Protein AF-0000000067833649 (afdb_homodimer)

InterPro domains:
  IPR012318 Crp-type HTH domain [PF13545] (95-161)
  IPR014710 RmlC-like jelly roll fold [G3DSA:2.60.120.10] (4-164)
  IPR036390 Winged helix DNA-binding domain superfamily [SSF46785] (92-164)

Organism: Methylorubrum extorquens (strain ATCC 14718 / DSM 1338 / JCM 2805 / NCIMB 9133 / AM1) (NCBI:txid272630)

Secondary structure (DSSP, 8-state):
-EEEEEE-TT--EEEEEEE-TT--S-STTTTT--S--SEEEE-S--------HHHHHHHHHH-HHHHHHHHHHHHHHHHHHHHHHHHHHHS-HHHHHHHHHHHHHHHSSSSEE---HHHHHHHTTS-HHHHHHHHHHHHHTTSEEEETTEEEE--HHHHHHHHGGGSSHHHHHHHHHT---SPP------/-EEEEEE-TT--EEEEEEE-TT--S-STTTTT--S--SEEEE-S--------HHHHHHHHHH-HHHHHHHHHHHHHHHHHHHHHHHHHHHS-HHHHHHHHHHHHHHHSSSSEE---HHHHHHHTTS-HHHHHHHHHHHHHTTSEEEETTEEEE--HHHHHHHHGGGSSHHHHHHHHHT---SPP------

Foldseek 3Di:
DKFFWDADPVGAIETLDDDAPVDDDDLCLLVVHDDDRTDMDDQDDDDDDDDDSVVVVVVCVVDVPVSQLSVLRVVLSVVSSVLLVVCLPPHDLLLVVLQVLQRVPLRDPAFKDQADLVRVCRHNVHDSVSSVVSLVVCVVVVQWDDDDSIIGGRANVVSCVSNDPSHDPSQVSCCVSPRDGGDPRPPNPD/DKFFWDADPVGAIETLDDDAPVDDDDLCLLVVHDDDRTDMDDQDDDDDDDDDSVVVVVVCVVDVPVSQLSVLRVVLSVVSSVLLVVCLPPHALLLVVLQVLQRVPLRDPAFKDQADLVRVCRHNVHDSVSSVVSLVVCVVVVQWDDDDSIIGGGANVVSCVSNDPSHDPSQVSCCVSPRDGGDPRPPRPD

pLDDT: mean 91.07, std 9.81, range [34.88, 98.19]

Nearest PDB structures (foldseek):
  3dv8-assembly1_A-2  TM=6.979E-01  e=7.110E-07  Agathobacter rectalis ATCC 33656
  8yz7-assembly1_A-2  TM=7.139E-01  e=1.128E-05  Deinococcus radiodurans R1 = ATCC 13939 = DSM 20539
  3b02-assembly1_A  TM=6.608E-01  e=7.987E-06  Thermus thermophilus HB8
  2zcw-assembly1_A-2  TM=6.770E-01  e=1.341E-05  Thermus thermophilus
  4ev0-assembly1_A  TM=4.246E-01  e=1.129E-04  Thermus thermophilus HB8

Sequence (380 aa):
MSSNVAVTGEGRRIEVGCFGSEGMVSTASVLGVDRATHELLVQVGGPWLRIGTEAFRDALRSSPALHELLLHYTHTVMMTVSQTAMSNGAYSVEERLARWILMAHDRLEGNDLSLTHDFLSIMLATQRSTVTLAIQALEGYGAIQAKRALITVRDRGMLCDLAGSSYGPAEATYERLIGPFRKSPTPSPEMSSNVAVTGEGRRIEVGCFGSEGMVSTASVLGVDRATHELLVQVGGPWLRIGTEAFRDALRSSPALHELLLHYTHTVMMTVSQTAMSNGAYSVEERLARWILMAHDRLEGNDLSLTHDFLSIMLATQRSTVTLAIQALEGYGAIQAKRALITVRDRGMLCDLAGSSYGPAEATYERLIGPFRKSPTPSPE

Structure (mmCIF, N/CA/C/O backbone):
data_AF-0000000067833649-model_v1
#
loop_
_entity.id
_entity.type
_entity.pdbx_description
1 polymer 'HTH crp-type domain-containing protein'
#
loop_
_atom_site.group_PDB
_atom_site.id
_atom_site.type_symbol
_atom_site.label_atom_id
_atom_site.label_alt_id
_atom_site.label_comp_id
_atom_site.label_asym_id
_atom_site.label_entity_id
_atom_site.label_seq_id
_atom_site.pdbx_PDB_ins_code
_atom_site.Cartn_x
_atom_site.Cartn_y
_atom_site.Cartn_z
_atom_site.occupancy
_atom_site.B_iso_or_equiv
_atom_site.auth_seq_id
_atom_site.auth_comp_id
_atom_site.auth_asym_id
_atom_site.auth_atom_id
_atom_site.pdbx_PDB_model_num
ATOM 1 N N . MET A 1 1 ? 4.34 -19.875 -5.012 1 91.25 1 MET A N 1
ATOM 2 C CA . MET A 1 1 ? 3.811 -18.531 -4.812 1 91.25 1 MET A CA 1
ATOM 3 C C . MET A 1 1 ? 3.684 -18.219 -3.326 1 91.25 1 MET A C 1
ATOM 5 O O . MET A 1 1 ? 3.232 -19.047 -2.543 1 91.25 1 MET A O 1
ATOM 9 N N . SER A 1 2 ? 4.078 -17 -2.967 1 91.81 2 SER A N 1
ATOM 10 C CA . SER A 1 2 ? 4.043 -16.562 -1.573 1 91.81 2 SER A CA 1
ATOM 11 C C . SER A 1 2 ? 3.416 -15.188 -1.436 1 91.81 2 SER A C 1
ATOM 13 O O . SER A 1 2 ? 3.447 -14.391 -2.375 1 91.81 2 SER A O 1
ATOM 15 N N . SER A 1 3 ? 2.801 -15 -0.267 1 92.75 3 SER A N 1
ATOM 16 C CA . SER A 1 3 ? 2.17 -13.719 0.024 1 92.75 3 SER A CA 1
ATOM 17 C C . SER A 1 3 ? 2.932 -12.953 1.105 1 92.75 3 SER A C 1
ATOM 19 O O . SER A 1 3 ? 3.402 -13.555 2.076 1 92.75 3 SER A O 1
ATOM 21 N N . ASN A 1 4 ? 3.131 -11.688 0.868 1 93.12 4 ASN A N 1
ATOM 22 C CA . ASN A 1 4 ? 3.51 -10.781 1.943 1 93.12 4 ASN A CA 1
ATOM 23 C C . ASN A 1 4 ? 2.295 -10.32 2.744 1 93.12 4 ASN A C 1
ATOM 25 O O . ASN A 1 4 ? 1.375 -9.711 2.193 1 93.12 4 ASN A O 1
ATOM 29 N N . VAL A 1 5 ? 2.336 -10.57 4.055 1 93.75 5 VAL A N 1
ATOM 30 C CA . VAL A 1 5 ? 1.156 -10.352 4.887 1 93.75 5 VAL A CA 1
ATOM 31 C C . VAL A 1 5 ? 1.481 -9.352 5.992 1 93.75 5 VAL A C 1
ATOM 33 O O . VAL A 1 5 ? 2.436 -9.547 6.75 1 93.75 5 VAL A O 1
ATOM 36 N N . ALA A 1 6 ? 0.754 -8.281 5.965 1 92.38 6 ALA A N 1
ATOM 37 C CA . ALA A 1 6 ? 0.803 -7.352 7.094 1 92.38 6 ALA A CA 1
ATOM 38 C C . ALA A 1 6 ? -0.081 -7.836 8.242 1 92.38 6 ALA A C 1
ATOM 40 O O . ALA A 1 6 ? -1.184 -8.336 8.008 1 92.38 6 ALA A O 1
ATOM 41 N N . VAL A 1 7 ? 0.425 -7.641 9.453 1 89 7 VAL A N 1
ATOM 42 C CA . VAL A 1 7 ? -0.312 -8.078 10.633 1 89 7 VAL A CA 1
ATOM 43 C C . VAL A 1 7 ? -0.616 -6.875 11.523 1 89 7 VAL A C 1
ATOM 45 O O . VAL A 1 7 ? 0.292 -6.137 11.914 1 89 7 VAL A O 1
ATOM 48 N N . THR A 1 8 ? -1.863 -6.715 11.852 1 84.12 8 THR A N 1
ATOM 49 C CA . THR A 1 8 ? -2.264 -5.625 12.742 1 84.12 8 THR A CA 1
ATOM 50 C C . THR A 1 8 ? -1.93 -5.957 14.188 1 84.12 8 THR A C 1
ATOM 52 O O . THR A 1 8 ? -1.58 -7.098 14.508 1 84.12 8 THR A O 1
ATOM 55 N N . GLY A 1 9 ? -2.016 -4.957 15.047 1 82.25 9 GLY A N 1
ATOM 56 C CA . GLY A 1 9 ? -1.819 -5.184 16.469 1 82.25 9 GLY A CA 1
ATOM 57 C C . GLY A 1 9 ? -2.832 -6.141 17.078 1 82.25 9 GLY A C 1
ATOM 58 O O . GLY A 1 9 ? -2.551 -6.805 18.078 1 82.25 9 GLY A O 1
ATOM 59 N N . GLU A 1 10 ? -3.977 -6.242 16.453 1 83.88 10 GLU A N 1
ATOM 60 C CA . GLU A 1 10 ? -5.039 -7.129 16.922 1 83.88 10 GLU A CA 1
ATOM 61 C C . GLU A 1 10 ? -4.863 -8.539 16.359 1 83.88 10 GLU A C 1
ATOM 63 O O . GLU A 1 10 ? -5.648 -9.438 16.672 1 83.88 10 GLU A O 1
ATOM 68 N N . GLY A 1 11 ? -3.881 -8.727 15.523 1 85.44 11 GLY A N 1
ATOM 69 C CA . GLY A 1 11 ? -3.586 -10.047 15.008 1 85.44 11 GLY A CA 1
ATOM 70 C C . GLY A 1 11 ? -4.273 -10.336 13.68 1 85.44 11 GLY A C 1
ATOM 71 O O . GLY A 1 11 ? -4.191 -11.453 13.164 1 85.44 11 GLY A O 1
ATOM 72 N N . ARG A 1 12 ? -4.934 -9.352 13.148 1 87 12 ARG A N 1
ATOM 73 C CA . ARG A 1 12 ? -5.535 -9.531 11.828 1 87 12 ARG A CA 1
ATOM 74 C C . ARG A 1 12 ? -4.469 -9.539 10.734 1 87 12 ARG A C 1
ATOM 76 O O . ARG A 1 12 ? -3.535 -8.727 10.773 1 87 12 ARG A O 1
ATOM 83 N N . ARG A 1 13 ? -4.68 -10.438 9.773 1 91.38 13 ARG A N 1
ATOM 84 C CA . ARG A 1 13 ? -3.734 -10.625 8.68 1 91.38 13 ARG A CA 1
ATOM 85 C C . ARG A 1 13 ? -4.324 -10.141 7.359 1 91.38 13 ARG A C 1
ATOM 87 O O . ARG A 1 13 ? -5.5 -10.375 7.078 1 91.38 13 ARG A O 1
ATOM 94 N N . ILE A 1 14 ? -3.504 -9.438 6.566 1 93 14 ILE A N 1
ATOM 95 C CA . ILE A 1 14 ? -3.938 -8.953 5.262 1 93 14 ILE A CA 1
ATOM 96 C C . ILE A 1 14 ? -2.775 -9.023 4.27 1 93 14 ILE A C 1
ATOM 98 O O . ILE A 1 14 ? -1.659 -8.602 4.582 1 93 14 ILE A O 1
ATOM 102 N N . GLU A 1 15 ? -3.086 -9.492 3.141 1 95.75 15 GLU A N 1
ATOM 103 C CA . GLU A 1 15 ? -2.045 -9.531 2.117 1 95.75 15 GLU A CA 1
ATOM 104 C C . GLU A 1 15 ? -1.799 -8.148 1.529 1 95.75 15 GLU A C 1
ATOM 106 O O . GLU A 1 15 ? -2.746 -7.43 1.198 1 95.75 15 GLU A O 1
ATOM 111 N N . VAL A 1 16 ? -0.505 -7.801 1.375 1 94.81 16 VAL A N 1
ATOM 112 C CA . VAL A 1 16 ? -0.194 -6.508 0.769 1 94.81 16 VAL A CA 1
ATOM 113 C C . VAL A 1 16 ? 0.523 -6.723 -0.563 1 94.81 16 VAL A C 1
ATOM 115 O O . VAL A 1 16 ? 0.729 -5.773 -1.323 1 94.81 16 VAL A O 1
ATOM 118 N N . GLY A 1 17 ? 0.864 -7.922 -0.85 1 93.44 17 GLY A N 1
ATOM 119 C CA . GLY A 1 17 ? 1.493 -8.312 -2.102 1 93.44 17 GLY A CA 1
ATOM 120 C C . GLY A 1 17 ? 1.816 -9.789 -2.172 1 93.44 17 GLY A C 1
ATOM 121 O O . GLY A 1 17 ? 1.723 -10.5 -1.169 1 93.44 17 GLY A O 1
ATOM 122 N N . CYS A 1 18 ? 2.133 -10.211 -3.393 1 92.44 18 CYS A N 1
ATOM 123 C CA . CYS A 1 18 ? 2.52 -11.609 -3.568 1 92.44 18 CYS A CA 1
ATOM 124 C C . CYS A 1 18 ? 3.6 -11.75 -4.637 1 92.44 18 CYS A C 1
ATOM 126 O O . CYS A 1 18 ? 3.805 -10.836 -5.438 1 92.44 18 CYS A O 1
ATOM 128 N N . PHE A 1 19 ? 4.293 -12.836 -4.543 1 91.62 19 PHE A N 1
ATOM 129 C CA . PHE A 1 19 ? 5.363 -13.086 -5.5 1 91.62 19 PHE A CA 1
ATOM 130 C C . PHE A 1 19 ? 5.504 -14.578 -5.77 1 91.62 19 PHE A C 1
ATOM 132 O O . PHE A 1 19 ? 5.113 -15.406 -4.941 1 91.62 19 PHE A O 1
ATOM 139 N N . GLY A 1 20 ? 5.938 -14.875 -6.953 1 90.69 20 GLY A N 1
ATOM 140 C CA . GLY A 1 20 ? 6.254 -16.234 -7.371 1 90.69 20 GLY A CA 1
ATOM 141 C C . GLY A 1 20 ? 7.719 -16.422 -7.707 1 90.69 20 GLY A C 1
ATOM 142 O O . GLY A 1 20 ? 8.594 -15.906 -7.012 1 90.69 20 GLY A O 1
ATOM 143 N N . SER A 1 21 ? 7.973 -17.172 -8.758 1 87.94 21 SER A N 1
ATOM 144 C CA . SER A 1 21 ? 9.336 -17.484 -9.172 1 87.94 21 SER A CA 1
ATOM 145 C C . SER A 1 21 ? 10.055 -16.234 -9.68 1 87.94 21 SER A C 1
ATOM 147 O O . SER A 1 21 ? 11.289 -16.203 -9.75 1 87.94 21 SER A O 1
ATOM 149 N N . GLU A 1 22 ? 9.305 -15.258 -10.016 1 87.25 22 GLU A N 1
ATOM 150 C CA . GLU A 1 22 ? 9.867 -14.023 -10.555 1 87.25 22 GLU A CA 1
ATOM 151 C C . GLU A 1 22 ? 10.406 -13.133 -9.438 1 87.25 22 GLU A C 1
ATOM 153 O O . GLU A 1 22 ? 11.133 -12.172 -9.703 1 87.25 22 GLU A O 1
ATOM 158 N N . GLY A 1 23 ? 10.125 -13.516 -8.188 1 89.31 23 GLY A N 1
ATOM 159 C CA . GLY A 1 23 ? 10.375 -12.531 -7.145 1 89.31 23 GLY A CA 1
ATOM 160 C C . GLY A 1 23 ? 11.289 -13.047 -6.047 1 89.31 23 GLY A C 1
ATOM 161 O O . GLY A 1 23 ? 11.836 -14.141 -6.156 1 89.31 23 GLY A O 1
ATOM 162 N N . MET A 1 24 ? 11.484 -12.102 -5.066 1 88.44 24 MET A N 1
ATOM 163 C CA . MET A 1 24 ? 12.258 -12.406 -3.865 1 88.44 24 MET A CA 1
ATOM 164 C C . MET A 1 24 ? 11.43 -12.156 -2.609 1 88.44 24 MET A C 1
ATOM 166 O O . MET A 1 24 ? 10.5 -11.344 -2.627 1 88.44 24 MET A O 1
ATOM 170 N N . VAL A 1 25 ? 11.711 -12.789 -1.522 1 80.25 25 VAL A N 1
ATOM 171 C CA . VAL A 1 25 ? 10.938 -12.797 -0.287 1 80.25 25 VAL A CA 1
ATOM 172 C C . VAL A 1 25 ? 10.875 -11.383 0.288 1 80.25 25 VAL A C 1
ATOM 174 O O . VAL A 1 25 ? 9.797 -10.891 0.632 1 80.25 25 VAL A O 1
ATOM 177 N N . SER A 1 26 ? 12.023 -10.75 0.497 1 83 26 SER A N 1
ATOM 178 C CA . SER A 1 26 ? 11.992 -9.422 1.102 1 83 26 SER A CA 1
ATOM 179 C C . SER A 1 26 ? 12.977 -8.477 0.418 1 83 26 SER A C 1
ATOM 181 O O . SER A 1 26 ? 14.125 -8.859 0.151 1 83 26 SER A O 1
ATOM 183 N N . THR A 1 27 ? 12.406 -7.285 0.203 1 89.75 27 THR A N 1
ATOM 184 C CA . THR A 1 27 ? 13.258 -6.258 -0.377 1 89.75 27 THR A CA 1
ATOM 185 C C . THR A 1 27 ? 13.93 -5.43 0.717 1 89.75 27 THR A C 1
ATOM 187 O O . THR A 1 27 ? 14.719 -4.531 0.426 1 89.75 27 THR A O 1
ATOM 190 N N . ALA A 1 28 ? 13.664 -5.746 1.968 1 90.69 28 ALA A N 1
ATOM 191 C CA . ALA A 1 28 ? 14.266 -5.02 3.08 1 90.69 28 ALA A CA 1
ATOM 192 C C . ALA A 1 28 ? 15.789 -5.121 3.037 1 90.69 28 ALA A C 1
ATOM 194 O O . ALA A 1 28 ? 16.484 -4.133 3.27 1 90.69 28 ALA A O 1
ATOM 195 N N . SER A 1 29 ? 16.266 -6.23 2.656 1 90.56 29 SER A N 1
ATOM 196 C CA . SER A 1 29 ? 17.703 -6.449 2.611 1 90.56 29 SER A CA 1
ATOM 197 C C . SER A 1 29 ? 18.359 -5.613 1.513 1 90.56 29 SER A C 1
ATOM 199 O O . SER A 1 29 ? 19.484 -5.137 1.672 1 90.56 29 SER A O 1
ATOM 201 N N . VAL A 1 30 ? 17.672 -5.461 0.409 1 93.56 30 VAL A N 1
ATOM 202 C CA . VAL A 1 30 ? 18.156 -4.633 -0.686 1 93.56 30 VAL A CA 1
ATOM 203 C C . VAL A 1 30 ? 18.281 -3.182 -0.225 1 93.56 30 VAL A C 1
ATOM 205 O O . VAL A 1 30 ? 19.219 -2.473 -0.618 1 93.56 30 VAL A O 1
ATOM 208 N N . LEU A 1 31 ? 17.391 -2.855 0.675 1 94.38 31 LEU A N 1
ATOM 209 C CA . LEU A 1 31 ? 17.312 -1.475 1.141 1 94.38 31 LEU A CA 1
ATOM 210 C C . LEU A 1 31 ? 18.156 -1.273 2.395 1 94.38 31 LEU A C 1
ATOM 212 O O . LEU A 1 31 ? 18.109 -0.204 3.006 1 94.38 31 LEU A O 1
ATOM 216 N N . GLY A 1 32 ? 18.828 -2.301 2.807 1 90.31 32 GLY A N 1
ATOM 217 C CA . GLY A 1 32 ? 19.781 -2.203 3.904 1 90.31 32 GLY A CA 1
ATOM 218 C C . GLY A 1 32 ? 19.141 -2.363 5.266 1 90.31 32 GLY A C 1
ATOM 219 O O . GLY A 1 32 ? 19.672 -1.884 6.27 1 90.31 32 GLY A O 1
ATOM 220 N N . VAL A 1 33 ? 18.016 -2.914 5.273 1 90.81 33 VAL A N 1
ATOM 221 C CA . VAL A 1 33 ? 17.297 -3.111 6.527 1 90.81 33 VAL A CA 1
ATOM 222 C C . VAL A 1 33 ? 17.312 -4.59 6.914 1 90.81 33 VAL A C 1
ATOM 224 O O . VAL A 1 33 ? 17.141 -5.461 6.059 1 90.81 33 VAL A O 1
ATOM 227 N N . ASP A 1 34 ? 17.484 -4.926 8.148 1 81.12 34 ASP A N 1
ATOM 228 C CA . ASP A 1 34 ? 17.766 -6.293 8.578 1 81.12 34 ASP A CA 1
ATOM 229 C C . ASP A 1 34 ? 16.531 -6.906 9.258 1 81.12 34 ASP A C 1
ATOM 231 O O . ASP A 1 34 ? 16.641 -7.926 9.938 1 81.12 34 ASP A O 1
ATOM 235 N N . ARG A 1 35 ? 15.422 -6.387 9.141 1 80.5 35 ARG A N 1
ATOM 236 C CA . ARG A 1 35 ? 14.234 -6.93 9.781 1 80.5 35 ARG A CA 1
ATOM 237 C C . ARG A 1 35 ? 13.133 -7.199 8.758 1 80.5 35 ARG A C 1
ATOM 239 O O . ARG A 1 35 ? 12.953 -6.426 7.812 1 80.5 35 ARG A O 1
ATOM 246 N N . ALA A 1 36 ? 12.492 -8.297 9.07 1 73.12 36 ALA A N 1
ATOM 247 C CA . ALA A 1 36 ? 11.336 -8.594 8.234 1 73.12 36 ALA A CA 1
ATOM 248 C C . ALA A 1 36 ? 10.188 -7.629 8.523 1 73.12 36 ALA A C 1
ATOM 250 O O . ALA A 1 36 ? 9.891 -7.336 9.688 1 73.12 36 ALA A O 1
ATOM 251 N N . THR A 1 37 ? 9.57 -7.184 7.531 1 77.62 37 THR A N 1
ATOM 252 C CA . THR A 1 37 ? 8.508 -6.191 7.645 1 77.62 37 THR A CA 1
ATOM 253 C C . THR A 1 37 ? 7.137 -6.863 7.609 1 77.62 37 THR A C 1
ATOM 255 O O . THR A 1 37 ? 6.176 -6.367 8.203 1 77.62 37 THR A O 1
ATOM 258 N N . HIS A 1 38 ? 7.074 -7.938 6.91 1 89 38 HIS A N 1
ATOM 259 C CA . HIS A 1 38 ? 5.828 -8.664 6.699 1 89 38 HIS A CA 1
ATOM 260 C C . HIS A 1 38 ? 5.996 -10.148 7.023 1 89 38 HIS A C 1
ATOM 262 O O . HIS A 1 38 ? 7.113 -10.664 7.016 1 89 38 HIS A O 1
ATOM 268 N N . GLU A 1 39 ? 4.914 -10.742 7.406 1 91.5 39 GLU A N 1
ATOM 269 C CA . GLU A 1 39 ? 4.895 -12.203 7.449 1 91.5 39 GLU A CA 1
ATOM 270 C C . GLU A 1 39 ? 4.789 -12.789 6.047 1 91.5 39 GLU A C 1
ATOM 272 O O . GLU A 1 39 ? 4.105 -12.242 5.184 1 91.5 39 GLU A O 1
ATOM 277 N N . LEU A 1 40 ? 5.523 -13.867 5.902 1 89.31 40 LEU A N 1
ATOM 278 C CA . LEU A 1 40 ? 5.457 -14.586 4.637 1 89.31 40 LEU A CA 1
ATOM 279 C C . LEU A 1 40 ? 4.57 -15.82 4.754 1 89.31 40 LEU A C 1
ATOM 281 O O . LEU A 1 40 ? 4.711 -16.609 5.699 1 89.31 40 LEU A O 1
ATOM 285 N N . LEU A 1 41 ? 3.639 -15.938 3.875 1 88.31 41 LEU A N 1
ATOM 286 C CA . LEU A 1 41 ? 2.814 -17.141 3.793 1 88.31 41 LEU A CA 1
ATOM 287 C C . LEU A 1 41 ? 3.014 -17.844 2.457 1 88.31 41 LEU A C 1
ATOM 289 O O . LEU A 1 41 ? 2.646 -17.312 1.407 1 88.31 41 LEU A O 1
ATOM 293 N N . VAL A 1 42 ? 3.59 -19.047 2.52 1 85.56 42 VAL A N 1
ATOM 294 C CA . VAL A 1 42 ? 3.76 -19.828 1.303 1 85.56 42 VAL A CA 1
ATOM 295 C C . VAL A 1 42 ? 2.428 -20.469 0.902 1 85.56 42 VAL A C 1
ATOM 297 O O . VAL A 1 42 ? 1.826 -21.203 1.682 1 85.56 42 VAL A O 1
ATOM 300 N N . GLN A 1 43 ? 1.951 -20.109 -0.158 1 81.06 43 GLN A N 1
ATOM 301 C CA . GLN A 1 43 ? 0.659 -20.594 -0.626 1 81.06 43 GLN A CA 1
ATOM 302 C C . GLN A 1 43 ? 0.825 -21.812 -1.54 1 81.06 43 GLN A C 1
ATOM 304 O O . GLN A 1 43 ? 0.084 -22.781 -1.424 1 81.06 43 GLN A O 1
ATOM 309 N N . VAL A 1 44 ? 1.648 -21.641 -2.508 1 82 44 VAL A N 1
ATOM 310 C CA . VAL A 1 44 ? 1.975 -22.75 -3.404 1 82 44 VAL A CA 1
ATOM 311 C C . VAL A 1 44 ? 3.473 -23.031 -3.338 1 82 44 VAL A C 1
ATOM 313 O O . VAL A 1 44 ? 4.297 -22.141 -3.557 1 82 44 VAL A O 1
ATOM 316 N N . GLY A 1 45 ? 3.684 -24.25 -3.008 1 79.19 45 GLY A N 1
ATOM 317 C CA . GLY A 1 45 ? 5.074 -24.641 -2.826 1 79.19 45 GLY A CA 1
ATOM 318 C C . GLY A 1 45 ? 5.848 -24.719 -4.129 1 79.19 45 GLY A C 1
ATOM 319 O O . GLY A 1 45 ? 5.266 -24.594 -5.211 1 79.19 45 GLY A O 1
ATOM 320 N N . GLY A 1 46 ? 7.203 -24.719 -4.141 1 78.75 46 GLY A N 1
ATOM 321 C CA . GLY A 1 46 ? 8.164 -24.828 -5.227 1 78.75 46 GLY A CA 1
ATOM 322 C C . GLY A 1 46 ? 9.602 -24.625 -4.777 1 78.75 46 GLY A C 1
ATOM 323 O O . GLY A 1 46 ? 9.859 -24.422 -3.592 1 78.75 46 GLY A O 1
ATOM 324 N N . PRO A 1 47 ? 10.422 -24.844 -5.625 1 84.38 47 PRO A N 1
ATOM 325 C CA . PRO A 1 47 ? 11.828 -24.672 -5.254 1 84.38 47 PRO A CA 1
ATOM 326 C C . PRO A 1 47 ? 12.156 -23.234 -4.891 1 84.38 47 PRO A C 1
ATOM 328 O O . PRO A 1 47 ? 11.625 -22.297 -5.492 1 84.38 47 PRO A O 1
ATOM 331 N N . TRP A 1 48 ? 13.023 -23.141 -3.83 1 85.69 48 TRP A N 1
ATOM 332 C CA . TRP A 1 48 ? 13.516 -21.828 -3.412 1 85.69 48 TRP A CA 1
ATOM 333 C C . TRP A 1 48 ? 15.039 -21.812 -3.359 1 85.69 48 TRP A C 1
ATOM 335 O O . TRP A 1 48 ? 15.664 -22.812 -3.006 1 85.69 48 TRP A O 1
ATOM 345 N N . LEU A 1 49 ? 15.484 -20.719 -3.766 1 89.44 49 LEU A N 1
ATOM 346 C CA . LEU A 1 49 ? 16.906 -20.469 -3.57 1 89.44 49 LEU A CA 1
ATOM 347 C C . LEU A 1 49 ? 17.141 -19.578 -2.357 1 89.44 49 LEU A C 1
ATOM 349 O O . LEU A 1 49 ? 16.375 -18.641 -2.109 1 89.44 49 LEU A O 1
ATOM 353 N N . ARG A 1 50 ? 18.156 -19.922 -1.611 1 91 50 ARG A N 1
ATOM 354 C CA . ARG A 1 50 ? 18.484 -19.125 -0.434 1 91 50 ARG A CA 1
ATOM 355 C C . ARG A 1 50 ? 19.938 -18.656 -0.471 1 91 50 ARG A C 1
ATOM 357 O O . ARG A 1 50 ? 20.812 -19.391 -0.925 1 91 50 ARG A O 1
ATOM 364 N N . ILE A 1 51 ? 20.156 -17.484 0.037 1 91.88 51 ILE A N 1
ATOM 365 C CA . ILE A 1 51 ? 21.484 -16.922 0.2 1 91.88 51 ILE A CA 1
ATOM 366 C C . ILE A 1 51 ? 21.594 -16.234 1.562 1 91.88 51 ILE A C 1
ATOM 368 O O . ILE A 1 51 ? 20.641 -15.586 2.016 1 91.88 51 ILE A O 1
ATOM 372 N N . GLY A 1 52 ? 22.719 -16.438 2.281 1 91.31 52 GLY A N 1
ATOM 373 C CA . GLY A 1 52 ? 22.922 -15.758 3.547 1 91.31 52 GLY A CA 1
ATOM 374 C C . GLY A 1 52 ? 22.984 -14.25 3.406 1 91.31 52 GLY A C 1
ATOM 375 O O . GLY A 1 52 ? 23.422 -13.734 2.375 1 91.31 52 GLY A O 1
ATOM 376 N N . THR A 1 53 ? 22.641 -13.602 4.434 1 89.31 53 THR A N 1
ATOM 377 C CA . THR A 1 53 ? 22.562 -12.141 4.41 1 89.31 53 THR A CA 1
ATOM 378 C C . THR A 1 53 ? 23.922 -11.523 4.082 1 89.31 53 THR A C 1
ATOM 380 O O . THR A 1 53 ? 24 -10.609 3.266 1 89.31 53 THR A O 1
ATOM 383 N N . GLU A 1 54 ? 24.938 -11.969 4.688 1 92.62 54 GLU A N 1
ATOM 384 C CA . GLU A 1 54 ? 26.266 -11.406 4.457 1 92.62 54 GLU A CA 1
ATOM 385 C C . GLU A 1 54 ? 26.734 -11.648 3.023 1 92.62 54 GLU A C 1
ATOM 387 O O . GLU A 1 54 ? 27.297 -10.758 2.385 1 92.62 54 GLU A O 1
ATOM 392 N N . ALA A 1 55 ? 26.516 -12.844 2.58 1 95.5 55 ALA A N 1
ATOM 393 C CA . ALA A 1 55 ? 26.875 -13.164 1.201 1 95.5 55 ALA A CA 1
ATOM 394 C C . ALA A 1 55 ? 26.062 -12.328 0.215 1 95.5 55 ALA A C 1
ATOM 396 O O . ALA A 1 55 ? 26.594 -11.898 -0.818 1 95.5 55 ALA A O 1
ATOM 397 N N . PHE A 1 56 ? 24.891 -12.141 0.51 1 94.12 56 PHE A N 1
ATOM 398 C CA . PHE A 1 56 ? 24.016 -11.312 -0.317 1 94.12 56 PHE A CA 1
ATOM 399 C C . PHE A 1 56 ? 24.516 -9.875 -0.375 1 94.12 56 PHE A C 1
ATOM 401 O O . PHE A 1 56 ? 24.609 -9.289 -1.455 1 94.12 56 PHE A O 1
ATOM 408 N N . ARG A 1 57 ? 24.875 -9.391 0.733 1 91.75 57 ARG A N 1
ATOM 409 C CA . ARG A 1 57 ? 25.406 -8.031 0.797 1 91.75 57 ARG A CA 1
ATOM 410 C C . ARG A 1 57 ? 26.703 -7.91 -0.005 1 91.75 57 ARG A C 1
ATOM 412 O O . ARG A 1 57 ? 26.922 -6.906 -0.69 1 91.75 57 ARG A O 1
ATOM 419 N N . ASP A 1 58 ? 27.484 -8.852 0.088 1 95.25 58 ASP A N 1
ATOM 420 C CA . ASP A 1 58 ? 28.734 -8.867 -0.673 1 95.25 58 ASP A CA 1
ATOM 421 C C . ASP A 1 58 ? 28.453 -8.898 -2.176 1 95.25 58 ASP A C 1
ATOM 423 O O . ASP A 1 58 ? 29.141 -8.227 -2.949 1 95.25 58 ASP A O 1
ATOM 427 N N . ALA A 1 59 ? 27.469 -9.703 -2.553 1 95.44 59 ALA A N 1
ATOM 428 C CA . ALA A 1 59 ? 27.094 -9.781 -3.961 1 95.44 59 ALA A CA 1
ATOM 429 C C . ALA A 1 59 ? 26.609 -8.43 -4.473 1 95.44 59 ALA A C 1
ATOM 431 O O . ALA A 1 59 ? 26.953 -8.023 -5.582 1 95.44 59 ALA A O 1
ATOM 432 N N . LEU A 1 60 ? 25.875 -7.762 -3.68 1 93.06 60 LEU A N 1
ATOM 433 C CA . LEU A 1 60 ? 25.359 -6.453 -4.066 1 93.06 60 LEU A CA 1
ATOM 434 C C . LEU A 1 60 ? 26.5 -5.445 -4.215 1 93.06 60 LEU A C 1
ATOM 436 O O . LEU A 1 60 ? 26.484 -4.625 -5.137 1 93.06 60 LEU A O 1
ATOM 440 N N . ARG A 1 61 ? 27.438 -5.547 -3.344 1 91.44 61 ARG A N 1
ATOM 441 C CA . ARG A 1 61 ? 28.562 -4.629 -3.373 1 91.44 61 ARG A CA 1
ATOM 442 C C . ARG A 1 61 ? 29.453 -4.898 -4.582 1 91.44 61 ARG A C 1
ATOM 444 O O . ARG A 1 61 ? 30.031 -3.969 -5.152 1 91.44 61 ARG A O 1
ATOM 451 N N . SER A 1 62 ? 29.516 -6.082 -4.957 1 95.69 62 SER A N 1
ATOM 452 C CA . SER A 1 62 ? 30.453 -6.496 -5.992 1 95.69 62 SER A CA 1
ATOM 453 C C . SER A 1 62 ? 29.844 -6.355 -7.383 1 95.69 62 SER A C 1
ATOM 455 O O . SER A 1 62 ? 30.562 -6.363 -8.383 1 95.69 62 SER A O 1
ATOM 457 N N . SER A 1 63 ? 28.547 -6.293 -7.508 1 96.62 63 SER A N 1
ATOM 458 C CA . SER A 1 63 ? 27.891 -6.242 -8.805 1 96.62 63 SER A CA 1
ATOM 459 C C . SER A 1 63 ? 26.891 -5.086 -8.867 1 96.62 63 SER A C 1
ATOM 461 O O . SER A 1 63 ? 25.719 -5.246 -8.516 1 96.62 63 SER A O 1
ATOM 463 N N . PRO A 1 64 ? 27.312 -4.004 -9.43 1 92.81 64 PRO A N 1
ATOM 464 C CA . PRO A 1 64 ? 26.391 -2.875 -9.602 1 92.81 64 PRO A CA 1
ATOM 465 C C . PRO A 1 64 ? 25.156 -3.229 -10.43 1 92.81 64 PRO A C 1
ATOM 467 O O . PRO A 1 64 ? 24.062 -2.73 -10.164 1 92.81 64 PRO A O 1
ATOM 470 N N . ALA A 1 65 ? 25.375 -4.082 -11.383 1 95.5 65 ALA A N 1
ATOM 471 C CA . ALA A 1 65 ? 24.266 -4.488 -12.242 1 95.5 65 ALA A CA 1
ATOM 472 C C . ALA A 1 65 ? 23.219 -5.262 -11.445 1 95.5 65 ALA A C 1
ATOM 474 O O . ALA A 1 65 ? 22.016 -5.051 -11.625 1 95.5 65 ALA A O 1
ATOM 475 N N . LEU A 1 66 ? 23.703 -6.105 -10.547 1 96.31 66 LEU A N 1
ATOM 476 C CA . LEU A 1 66 ? 22.797 -6.852 -9.695 1 96.31 66 LEU A CA 1
ATOM 477 C C . LEU A 1 66 ? 22.062 -5.918 -8.742 1 96.31 66 LEU A C 1
ATOM 479 O O . LEU A 1 66 ? 20.844 -6.047 -8.547 1 96.31 66 LEU A O 1
ATOM 483 N N . HIS A 1 67 ? 22.797 -5.066 -8.195 1 95.56 67 HIS A N 1
ATOM 484 C CA . HIS A 1 67 ? 22.203 -4.109 -7.262 1 95.56 67 HIS A CA 1
ATOM 485 C C . HIS A 1 67 ? 21.141 -3.264 -7.938 1 95.56 67 HIS A C 1
ATOM 487 O O . HIS A 1 67 ? 20.031 -3.098 -7.402 1 95.56 67 HIS A O 1
ATOM 493 N N . GLU A 1 68 ? 21.406 -2.818 -9.086 1 95 68 GLU A N 1
ATOM 494 C CA . GLU A 1 68 ? 20.453 -2.021 -9.852 1 95 68 GLU A CA 1
ATOM 495 C C . GLU A 1 68 ? 19.188 -2.826 -10.172 1 95 68 GLU A C 1
ATOM 497 O O . GLU A 1 68 ? 18.078 -2.314 -10.055 1 95 68 GLU A O 1
ATOM 502 N N . LEU A 1 69 ? 19.391 -3.99 -10.594 1 96.5 69 LEU A N 1
ATOM 503 C CA . LEU A 1 69 ? 18.266 -4.867 -10.898 1 96.5 69 LEU A CA 1
ATOM 504 C C . LEU A 1 69 ? 17.359 -5.059 -9.68 1 96.5 69 LEU A C 1
ATOM 506 O O . LEU A 1 69 ? 16.141 -5 -9.789 1 96.5 69 LEU A O 1
ATOM 510 N N . LEU A 1 70 ? 17.969 -5.199 -8.516 1 96.44 70 LEU A N 1
ATOM 511 C CA . LEU A 1 70 ? 17.188 -5.441 -7.301 1 96.44 70 LEU A CA 1
ATOM 512 C C . LEU A 1 70 ? 16.516 -4.16 -6.824 1 96.44 70 LEU A C 1
ATOM 514 O O . LEU A 1 70 ? 15.438 -4.211 -6.227 1 96.44 70 LEU A O 1
ATOM 518 N N . LEU A 1 71 ? 17.141 -3.033 -7.125 1 96.31 71 LEU A N 1
ATOM 519 C CA . LEU A 1 71 ? 16.469 -1.769 -6.863 1 96.31 71 LEU A CA 1
ATOM 520 C C . LEU A 1 71 ? 15.242 -1.612 -7.75 1 96.31 71 LEU A C 1
ATOM 522 O O . LEU A 1 71 ? 14.188 -1.155 -7.293 1 96.31 71 LEU A O 1
ATOM 526 N N . HIS A 1 72 ? 15.344 -2.035 -8.984 1 96.5 72 HIS A N 1
ATOM 527 C CA . HIS A 1 72 ? 14.195 -2.037 -9.875 1 96.5 72 HIS A CA 1
ATOM 528 C C . HIS A 1 72 ? 13.094 -2.965 -9.359 1 96.5 72 HIS A C 1
ATOM 530 O O . HIS A 1 72 ? 11.922 -2.604 -9.375 1 96.5 72 HIS A O 1
ATOM 536 N N . TYR A 1 73 ? 13.492 -4.094 -8.906 1 96.38 73 TYR A N 1
ATOM 537 C CA . TYR A 1 73 ? 12.523 -5.027 -8.344 1 96.38 73 TYR A CA 1
ATOM 538 C C . TYR A 1 73 ? 11.828 -4.422 -7.129 1 96.38 73 TYR A C 1
ATOM 540 O O . TYR A 1 73 ? 10.609 -4.551 -6.977 1 96.38 73 TYR A O 1
ATOM 548 N N . THR A 1 74 ? 12.602 -3.785 -6.285 1 95.75 74 THR A N 1
ATOM 549 C CA . THR A 1 74 ? 12.039 -3.123 -5.113 1 95.75 74 THR A CA 1
ATOM 550 C C . THR A 1 74 ? 10.992 -2.098 -5.52 1 95.75 74 THR A C 1
ATOM 552 O O . THR A 1 74 ? 9.938 -1.999 -4.891 1 95.75 74 THR A O 1
ATOM 555 N N . HIS A 1 75 ? 11.273 -1.369 -6.559 1 95.69 75 HIS A N 1
ATOM 556 C CA . HIS A 1 75 ? 10.297 -0.407 -7.062 1 95.69 75 HIS A CA 1
ATOM 557 C C . HIS A 1 75 ? 9.008 -1.1 -7.492 1 95.69 75 HIS A C 1
ATOM 559 O O . HIS A 1 75 ? 7.914 -0.621 -7.199 1 95.69 75 HIS A O 1
ATOM 565 N N . THR A 1 76 ? 9.125 -2.223 -8.195 1 95.19 76 THR A N 1
ATOM 566 C CA . THR A 1 76 ? 7.949 -2.951 -8.648 1 95.19 76 THR A CA 1
ATOM 567 C C . THR A 1 76 ? 7.125 -3.445 -7.469 1 95.19 76 THR A C 1
ATOM 569 O O . THR A 1 76 ? 5.895 -3.447 -7.52 1 95.19 76 THR A O 1
ATOM 572 N N . VAL A 1 77 ? 7.785 -3.889 -6.398 1 95.06 77 VAL A N 1
ATOM 573 C CA . VAL A 1 77 ? 7.086 -4.336 -5.195 1 95.06 77 VAL A CA 1
ATOM 574 C C . VAL A 1 77 ? 6.328 -3.166 -4.574 1 95.06 77 VAL A C 1
ATOM 576 O O . VAL A 1 77 ? 5.164 -3.307 -4.191 1 95.06 77 VAL A O 1
ATOM 579 N N . MET A 1 78 ? 6.934 -2.039 -4.5 1 94.12 78 MET A N 1
ATOM 580 C CA . MET A 1 78 ? 6.281 -0.85 -3.961 1 94.12 78 MET A CA 1
ATOM 581 C C . MET A 1 78 ? 5.047 -0.487 -4.785 1 94.12 78 MET A C 1
ATOM 583 O O . MET A 1 78 ? 4.012 -0.112 -4.227 1 94.12 78 MET A O 1
ATOM 587 N N . MET A 1 79 ? 5.16 -0.595 -6.078 1 93.81 79 MET A N 1
ATOM 588 C CA . MET A 1 79 ? 4.027 -0.31 -6.953 1 93.81 79 MET A CA 1
ATOM 589 C C . MET A 1 79 ? 2.896 -1.307 -6.719 1 93.81 79 MET A C 1
ATOM 591 O O . MET A 1 79 ? 1.721 -0.935 -6.738 1 93.81 79 MET A O 1
ATOM 595 N N . THR A 1 80 ? 3.27 -2.521 -6.543 1 94.69 80 THR A N 1
ATOM 596 C CA . THR A 1 80 ? 2.27 -3.543 -6.258 1 94.69 80 THR A CA 1
ATOM 597 C C . THR A 1 80 ? 1.54 -3.234 -4.953 1 94.69 80 THR A C 1
ATOM 599 O O . THR A 1 80 ? 0.311 -3.305 -4.891 1 94.69 80 THR A O 1
ATOM 602 N N . VAL A 1 81 ? 2.271 -2.873 -3.93 1 95.5 81 VAL A N 1
ATOM 603 C CA . VAL A 1 81 ? 1.674 -2.547 -2.641 1 95.5 81 VAL A CA 1
ATOM 604 C C . VAL A 1 81 ? 0.784 -1.314 -2.781 1 95.5 81 VAL A C 1
ATOM 606 O O . VAL A 1 81 ? -0.307 -1.26 -2.207 1 95.5 81 VAL A O 1
ATOM 609 N N . SER A 1 82 ? 1.238 -0.363 -3.512 1 95.25 82 SER A N 1
ATOM 610 C CA . SER A 1 82 ? 0.455 0.841 -3.77 1 95.25 82 SER A CA 1
ATOM 611 C C . SER A 1 82 ? -0.862 0.506 -4.461 1 95.25 82 SER A C 1
ATOM 613 O O . SER A 1 82 ? -1.916 1.025 -4.086 1 95.25 82 SER A O 1
ATOM 615 N N . GLN A 1 83 ? -0.784 -0.328 -5.461 1 95.38 83 GLN A N 1
ATOM 616 C CA . GLN A 1 83 ? -1.998 -0.75 -6.148 1 95.38 83 GLN A CA 1
ATOM 617 C C . GLN A 1 83 ? -2.938 -1.493 -5.203 1 95.38 83 GLN A C 1
ATOM 619 O O . GLN A 1 83 ? -4.16 -1.384 -5.32 1 95.38 83 GLN A O 1
ATOM 624 N N . THR A 1 84 ? -2.361 -2.275 -4.328 1 96.62 84 THR A N 1
ATOM 625 C CA . THR A 1 84 ? -3.176 -2.959 -3.326 1 96.62 84 THR A CA 1
ATOM 626 C C . THR A 1 84 ? -3.871 -1.95 -2.416 1 96.62 84 THR A C 1
ATOM 628 O O . THR A 1 84 ? -5.059 -2.092 -2.121 1 96.62 84 THR A O 1
ATOM 631 N N . ALA A 1 85 ? -3.115 -0.961 -1.988 1 96.19 85 ALA A N 1
ATOM 632 C CA . ALA A 1 85 ? -3.703 0.09 -1.163 1 96.19 85 ALA A CA 1
ATOM 633 C C . ALA A 1 85 ? -4.859 0.772 -1.887 1 96.19 85 ALA A C 1
ATOM 635 O O . ALA A 1 85 ? -5.938 0.956 -1.313 1 96.19 85 ALA A O 1
ATOM 636 N N . MET A 1 86 ? -4.629 1.084 -3.123 1 94.81 86 MET A N 1
ATOM 637 C CA . MET A 1 86 ? -5.656 1.722 -3.945 1 94.81 86 MET A CA 1
ATOM 638 C C . MET A 1 86 ? -6.863 0.805 -4.117 1 94.81 86 MET A C 1
ATOM 640 O O . MET A 1 86 ? -8 1.234 -3.945 1 94.81 86 MET A O 1
ATOM 644 N N . SER A 1 87 ? -6.609 -0.418 -4.441 1 95.38 87 SER A N 1
ATOM 645 C CA . SER A 1 87 ? -7.664 -1.405 -4.648 1 95.38 87 SER A CA 1
ATOM 646 C C . SER A 1 87 ? -8.516 -1.58 -3.395 1 95.38 87 SER A C 1
ATOM 648 O O . SER A 1 87 ? -9.742 -1.563 -3.465 1 95.38 87 SER A O 1
ATOM 650 N N . ASN A 1 88 ? -7.895 -1.686 -2.26 1 95.31 88 ASN A N 1
ATOM 651 C CA . ASN A 1 88 ? -8.586 -1.892 -0.99 1 95.31 88 ASN A CA 1
ATOM 652 C C . ASN A 1 88 ? -9.445 -0.69 -0.619 1 95.31 88 ASN A C 1
ATOM 654 O O . ASN A 1 88 ? -10.453 -0.835 0.075 1 95.31 88 ASN A O 1
ATOM 658 N N . GLY A 1 89 ? -9.055 0.417 -1.07 1 93.25 89 GLY A N 1
ATOM 659 C CA . GLY A 1 89 ? -9.781 1.629 -0.724 1 93.25 89 GLY A CA 1
ATOM 660 C C . GLY A 1 89 ? -10.898 1.954 -1.697 1 93.25 89 GLY A C 1
ATOM 661 O O . GLY A 1 89 ? -11.93 2.496 -1.304 1 93.25 89 GLY A O 1
ATOM 662 N N . ALA A 1 90 ? -10.766 1.568 -2.959 1 92.19 90 ALA A N 1
ATOM 663 C CA . ALA A 1 90 ? -11.617 2.176 -3.977 1 92.19 90 ALA A CA 1
ATOM 664 C C . ALA A 1 90 ? -12.539 1.136 -4.613 1 92.19 90 ALA A C 1
ATOM 666 O O . ALA A 1 90 ? -13.555 1.482 -5.215 1 92.19 90 ALA A O 1
ATOM 667 N N . TYR A 1 91 ? -12.203 -0.093 -4.578 1 94.38 91 TYR A N 1
ATOM 668 C CA . TYR A 1 91 ? -12.898 -1.062 -5.418 1 94.38 91 TYR A CA 1
ATOM 669 C C . TYR A 1 91 ? -13.711 -2.033 -4.574 1 94.38 91 TYR A C 1
ATOM 671 O O . TYR A 1 91 ? -13.453 -2.201 -3.381 1 94.38 91 TYR A O 1
ATOM 679 N N . SER A 1 92 ? -14.719 -2.662 -5.23 1 95.19 92 SER A N 1
ATOM 680 C CA . SER A 1 92 ? -15.539 -3.67 -4.578 1 95.19 92 SER A CA 1
ATOM 681 C C . SER A 1 92 ? -14.766 -4.961 -4.355 1 95.19 92 SER A C 1
ATOM 683 O O . SER A 1 92 ? -13.727 -5.184 -4.977 1 95.19 92 SER A O 1
ATOM 685 N N . VAL A 1 93 ? -15.289 -5.797 -3.51 1 96.69 93 VAL A N 1
ATOM 686 C CA . VAL A 1 93 ? -14.625 -7.062 -3.213 1 96.69 93 VAL A CA 1
ATOM 687 C C . VAL A 1 93 ? -14.562 -7.922 -4.473 1 96.69 93 VAL A C 1
ATOM 689 O O . VAL A 1 93 ? -13.586 -8.641 -4.691 1 96.69 93 VAL A O 1
ATOM 692 N N . GLU A 1 94 ? -15.609 -7.828 -5.363 1 96.94 94 GLU A N 1
ATOM 693 C CA . GLU A 1 94 ? -15.602 -8.562 -6.629 1 96.94 94 GLU A CA 1
ATOM 694 C C . GLU A 1 94 ? -14.43 -8.141 -7.504 1 96.94 94 GLU A C 1
ATOM 696 O O . GLU A 1 94 ? -13.727 -8.984 -8.062 1 96.94 94 GLU A O 1
ATOM 701 N N . GLU A 1 95 ? -14.242 -6.863 -7.57 1 96.75 95 GLU A N 1
ATOM 702 C CA . GLU A 1 95 ? -13.141 -6.324 -8.359 1 96.75 95 GLU A CA 1
ATOM 703 C C . GLU A 1 95 ? -11.797 -6.715 -7.766 1 96.75 95 GLU A C 1
ATOM 705 O O . GLU A 1 95 ? -10.867 -7.082 -8.492 1 96.75 95 GLU A O 1
ATOM 710 N N . ARG A 1 96 ? -11.703 -6.648 -6.469 1 97.44 96 ARG A N 1
ATOM 711 C CA . ARG A 1 96 ? -10.477 -7.012 -5.77 1 97.44 96 ARG A CA 1
ATOM 712 C C . ARG A 1 96 ? -10.172 -8.492 -5.941 1 97.44 96 ARG A C 1
ATOM 714 O O . ARG A 1 96 ? -9.008 -8.883 -6.09 1 97.44 96 ARG A O 1
ATOM 721 N N . LEU A 1 97 ? -11.203 -9.289 -5.863 1 98.06 97 LEU A N 1
ATOM 722 C CA . LEU A 1 97 ? -11.023 -10.727 -6.062 1 98.06 97 LEU A CA 1
ATOM 723 C C . LEU A 1 97 ? -10.547 -11.023 -7.477 1 98.06 97 LEU A C 1
ATOM 725 O O . LEU A 1 97 ? -9.641 -11.836 -7.672 1 98.06 97 LEU A O 1
ATOM 729 N N . ALA A 1 98 ? -11.156 -10.398 -8.43 1 98.19 98 ALA A N 1
ATOM 730 C CA . ALA A 1 98 ? -10.711 -10.578 -9.805 1 98.19 98 ALA A CA 1
ATOM 731 C C . ALA A 1 98 ? -9.234 -10.234 -9.961 1 98.19 98 ALA A C 1
ATOM 733 O O . ALA A 1 98 ? -8.477 -10.984 -10.578 1 98.19 98 ALA A O 1
ATOM 734 N N . ARG A 1 99 ? -8.828 -9.125 -9.398 1 97.44 99 ARG A N 1
ATOM 735 C CA . ARG A 1 99 ? -7.422 -8.734 -9.422 1 97.44 99 ARG A CA 1
ATOM 736 C C . ARG A 1 99 ? -6.543 -9.797 -8.773 1 97.44 99 ARG A C 1
ATOM 738 O O . ARG A 1 99 ? -5.504 -10.172 -9.32 1 97.44 99 ARG A O 1
ATOM 745 N N . TRP A 1 100 ? -6.988 -10.234 -7.645 1 97.56 100 TRP A N 1
ATOM 746 C CA . TRP A 1 100 ? -6.188 -11.195 -6.902 1 97.56 100 TRP A CA 1
ATOM 747 C C . TRP A 1 100 ? -5.98 -12.477 -7.711 1 97.56 100 TRP A C 1
ATOM 749 O O . TRP A 1 100 ? -4.871 -13 -7.777 1 97.56 100 TRP A O 1
ATOM 759 N N . ILE A 1 101 ? -7.031 -12.945 -8.289 1 97 101 ILE A N 1
ATOM 760 C CA . ILE A 1 101 ? -6.973 -14.164 -9.086 1 97 101 ILE A CA 1
ATOM 761 C C . ILE A 1 101 ? -6.004 -13.969 -10.25 1 97 101 ILE A C 1
ATOM 763 O O . ILE A 1 101 ? -5.215 -14.859 -10.57 1 97 101 ILE A O 1
ATOM 767 N N . LEU A 1 102 ? -6.07 -12.812 -10.906 1 97 102 LEU A N 1
ATOM 768 C CA . LEU A 1 102 ? -5.168 -12.523 -12.016 1 97 102 LEU A CA 1
ATOM 769 C C . LEU A 1 102 ? -3.715 -12.531 -11.555 1 97 102 LEU A C 1
ATOM 771 O O . LEU A 1 102 ? -2.846 -13.094 -12.227 1 97 102 LEU A O 1
ATOM 775 N N . MET A 1 103 ? -3.473 -11.938 -10.43 1 96.44 103 MET A N 1
ATOM 776 C CA . MET A 1 103 ? -2.119 -11.898 -9.891 1 96.44 103 MET A CA 1
ATOM 777 C C . MET A 1 103 ? -1.607 -13.312 -9.609 1 96.44 103 MET A C 1
ATOM 779 O O . MET A 1 103 ? -0.462 -13.633 -9.93 1 96.44 103 MET A O 1
ATOM 783 N N . ALA A 1 104 ? -2.457 -14.094 -9 1 94.81 104 ALA A N 1
ATOM 784 C CA . ALA A 1 104 ? -2.084 -15.484 -8.719 1 94.81 104 ALA A CA 1
ATOM 785 C C . ALA A 1 104 ? -1.851 -16.25 -10.016 1 94.81 104 ALA A C 1
ATOM 787 O O . ALA A 1 104 ? -0.884 -17.016 -10.125 1 94.81 104 ALA A O 1
ATOM 788 N N . HIS A 1 105 ? -2.713 -16.047 -10.93 1 95.44 105 HIS A N 1
ATOM 789 C CA . HIS A 1 105 ? -2.641 -16.734 -12.211 1 95.44 105 HIS A CA 1
ATOM 790 C C . HIS A 1 105 ? -1.332 -16.422 -12.93 1 95.44 105 HIS A C 1
ATOM 792 O O . HIS A 1 105 ? -0.767 -17.297 -13.602 1 95.44 105 HIS A O 1
ATOM 798 N N . ASP A 1 106 ? -0.842 -15.242 -12.867 1 94.62 106 ASP A N 1
ATOM 799 C CA . ASP A 1 106 ? 0.427 -14.852 -13.469 1 94.62 106 ASP A CA 1
ATOM 800 C C . ASP A 1 106 ? 1.586 -15.656 -12.883 1 94.62 106 ASP A C 1
ATOM 802 O O . ASP A 1 106 ? 2.641 -15.781 -13.508 1 94.62 106 ASP A O 1
ATOM 806 N N . ARG A 1 107 ? 1.446 -16.188 -11.727 1 92.5 107 ARG A N 1
ATOM 807 C CA . ARG A 1 107 ? 2.572 -16.719 -10.969 1 92.5 107 ARG A CA 1
ATOM 808 C C . ARG A 1 107 ? 2.486 -18.234 -10.859 1 92.5 107 ARG A C 1
ATOM 810 O O . ARG A 1 107 ? 3.447 -18.891 -10.445 1 92.5 107 ARG A O 1
ATOM 817 N N . LEU A 1 108 ? 1.383 -18.734 -11.188 1 90.19 108 LEU A N 1
ATOM 818 C CA . LEU A 1 108 ? 1.168 -20.172 -11.094 1 90.19 108 LEU A CA 1
ATOM 819 C C . LEU A 1 108 ? 1.033 -20.797 -12.484 1 90.19 108 LEU A C 1
ATOM 821 O O . LEU A 1 108 ? 0.698 -20.094 -13.445 1 90.19 108 LEU A O 1
ATOM 825 N N . GLU A 1 109 ? 1.326 -22.062 -12.531 1 88.38 109 GLU A N 1
ATOM 826 C CA . GLU A 1 109 ? 1.173 -22.766 -13.797 1 88.38 109 GLU A CA 1
ATOM 827 C C . GLU A 1 109 ? -0.254 -23.281 -13.977 1 88.38 109 GLU A C 1
ATOM 829 O O . GLU A 1 109 ? -0.881 -23.734 -13.016 1 88.38 109 GLU A O 1
ATOM 834 N N . GLY A 1 110 ? -0.703 -23.125 -15.188 1 90.62 110 GLY A N 1
ATOM 835 C CA . GLY A 1 110 ? -2.029 -23.641 -15.492 1 90.62 110 GLY A CA 1
ATOM 836 C C . GLY A 1 110 ? -3.143 -22.688 -15.094 1 90.62 110 GLY A C 1
ATOM 837 O O . GLY A 1 110 ? -2.898 -21.516 -14.828 1 90.62 110 GLY A O 1
ATOM 838 N N . ASN A 1 111 ? -4.398 -23.234 -15.117 1 94.69 111 ASN A N 1
ATOM 839 C CA . ASN A 1 111 ? -5.566 -22.406 -14.859 1 94.69 111 ASN A CA 1
ATOM 840 C C . ASN A 1 111 ? -6.211 -22.734 -13.516 1 94.69 111 ASN A C 1
ATOM 842 O O . ASN A 1 111 ? -7.164 -22.078 -13.094 1 94.69 111 ASN A O 1
ATOM 846 N N . ASP A 1 112 ? -5.637 -23.719 -12.852 1 93.62 112 ASP A N 1
ATOM 847 C CA . ASP A 1 112 ? -6.227 -24.188 -11.594 1 93.62 112 ASP A CA 1
ATOM 848 C C . ASP A 1 112 ? -5.492 -23.578 -10.398 1 93.62 112 ASP A C 1
ATOM 850 O O . ASP A 1 112 ? -4.273 -23.734 -10.273 1 93.62 112 ASP A O 1
ATOM 854 N N . LEU A 1 113 ? -6.289 -22.922 -9.578 1 92.75 113 LEU A N 1
ATOM 855 C CA . LEU A 1 113 ? -5.766 -22.328 -8.352 1 92.75 113 LEU A CA 1
ATOM 856 C C . LEU A 1 113 ? -6.363 -23.031 -7.125 1 92.75 113 LEU A C 1
ATOM 858 O O . LEU A 1 113 ? -7.578 -22.984 -6.918 1 92.75 113 LEU A O 1
ATOM 862 N N . SER A 1 114 ? -5.574 -23.688 -6.359 1 90.69 114 SER A N 1
ATOM 863 C CA . SER A 1 114 ? -6.039 -24.359 -5.148 1 90.69 114 SER A CA 1
ATOM 864 C C . SER A 1 114 ? -6.207 -23.359 -4 1 90.69 114 SER A C 1
ATOM 866 O O . SER A 1 114 ? -5.266 -23.125 -3.238 1 90.69 114 SER A O 1
ATOM 868 N N . LEU A 1 115 ? -7.383 -22.812 -3.928 1 87.56 115 LEU A N 1
ATOM 869 C CA . LEU A 1 115 ? -7.66 -21.766 -2.945 1 87.56 115 LEU A CA 1
ATOM 870 C C . LEU A 1 115 ? -8.977 -22.031 -2.225 1 87.56 115 LEU A C 1
ATOM 872 O O . LEU A 1 115 ? -9.961 -22.438 -2.85 1 87.56 115 LEU A O 1
ATOM 876 N N . THR A 1 116 ? -8.938 -21.859 -0.881 1 90.31 116 THR A N 1
ATOM 877 C CA . THR A 1 116 ? -10.172 -21.938 -0.111 1 90.31 116 THR A CA 1
ATOM 878 C C . THR A 1 116 ? -10.75 -20.531 0.11 1 90.31 116 THR A C 1
ATOM 880 O O . THR A 1 116 ? -10.031 -19.531 0.008 1 90.31 116 THR A O 1
ATOM 883 N N . HIS A 1 117 ? -12.062 -20.516 0.373 1 92.62 117 HIS A N 1
ATOM 884 C CA . HIS A 1 117 ? -12.711 -19.234 0.677 1 92.62 117 HIS A CA 1
ATOM 885 C C . HIS A 1 117 ? -12.109 -18.609 1.925 1 92.62 117 HIS A C 1
ATOM 887 O O . HIS A 1 117 ? -11.961 -17.375 1.992 1 92.62 117 HIS A O 1
ATOM 893 N N . ASP A 1 118 ? -11.719 -19.469 2.857 1 91.94 118 ASP A N 1
ATOM 894 C CA . ASP A 1 118 ? -11.117 -18.969 4.09 1 91.94 118 ASP A CA 1
ATOM 895 C C . ASP A 1 118 ? -9.781 -18.297 3.814 1 91.94 118 ASP A C 1
ATOM 897 O O . ASP A 1 118 ? -9.5 -17.219 4.355 1 91.94 118 ASP A O 1
ATOM 901 N N . PHE A 1 119 ? -9.086 -18.875 2.998 1 91.94 119 PHE A N 1
ATOM 902 C CA . PHE A 1 119 ? -7.797 -18.297 2.631 1 91.94 119 PHE A CA 1
ATOM 903 C C . PHE A 1 119 ? -7.992 -16.953 1.95 1 91.94 119 PHE A C 1
ATOM 905 O O . PHE A 1 119 ? -7.332 -15.969 2.307 1 91.94 119 PHE A O 1
ATOM 912 N N . LEU A 1 120 ? -8.883 -16.891 1.069 1 94.19 120 LEU A N 1
ATOM 913 C CA . LEU A 1 120 ? -9.133 -15.672 0.313 1 94.19 120 LEU A CA 1
ATOM 914 C C . LEU A 1 120 ? -9.68 -14.57 1.219 1 94.19 120 LEU A C 1
ATOM 916 O O . LEU A 1 120 ? -9.414 -13.391 0.995 1 94.19 120 LEU A O 1
ATOM 920 N N . SER A 1 121 ? -10.453 -14.961 2.223 1 95.31 121 SER A N 1
ATOM 921 C CA . SER A 1 121 ? -10.977 -13.969 3.152 1 95.31 121 SER A CA 1
ATOM 922 C C . SER A 1 121 ? -9.844 -13.234 3.871 1 95.31 121 SER A C 1
ATOM 924 O O . SER A 1 121 ? -9.945 -12.039 4.137 1 95.31 121 SER A O 1
ATOM 926 N N . ILE A 1 122 ? -8.727 -13.914 4.156 1 92.12 122 ILE A N 1
ATOM 927 C CA . ILE A 1 122 ? -7.559 -13.32 4.793 1 92.12 122 ILE A CA 1
ATOM 928 C C . ILE A 1 122 ? -6.812 -12.438 3.793 1 92.12 122 ILE A C 1
ATOM 930 O O . ILE A 1 122 ? -6.477 -11.297 4.098 1 92.12 122 ILE A O 1
ATOM 934 N N . MET A 1 123 ? -6.66 -12.891 2.607 1 93.06 123 MET A N 1
ATOM 935 C CA . MET A 1 123 ? -5.902 -12.164 1.597 1 93.06 123 MET A CA 1
ATOM 936 C C . MET A 1 123 ? -6.605 -10.867 1.219 1 93.06 123 MET A C 1
ATOM 938 O O . MET A 1 123 ? -5.953 -9.852 0.978 1 93.06 123 MET A O 1
ATOM 942 N N . LEU A 1 124 ? -7.898 -10.93 1.28 1 95.06 124 LEU A N 1
ATOM 943 C CA . LEU A 1 124 ? -8.688 -9.789 0.819 1 95.06 124 LEU A CA 1
ATOM 944 C C . LEU A 1 124 ? -9.195 -8.969 1.999 1 95.06 124 LEU A C 1
ATOM 946 O O . LEU A 1 124 ? -9.93 -8 1.812 1 95.06 124 LEU A O 1
ATOM 950 N N . ALA A 1 125 ? -8.875 -9.367 3.188 1 92.69 125 ALA A N 1
ATOM 951 C CA . ALA A 1 125 ? -9.266 -8.68 4.414 1 92.69 125 ALA A CA 1
ATOM 952 C C . ALA A 1 125 ? -10.773 -8.445 4.449 1 92.69 125 ALA A C 1
ATOM 954 O O . ALA A 1 125 ? -11.227 -7.324 4.688 1 92.69 125 ALA A O 1
ATOM 955 N N . THR A 1 126 ? -11.539 -9.5 4.234 1 94.25 126 THR A N 1
ATOM 956 C CA . THR A 1 126 ? -13 -9.422 4.289 1 94.25 126 THR A CA 1
ATOM 957 C C . THR A 1 126 ? -13.586 -10.711 4.859 1 94.25 126 THR A C 1
ATOM 959 O O . THR A 1 126 ? -12.852 -11.633 5.203 1 94.25 126 THR A O 1
ATOM 962 N N . GLN A 1 127 ? -14.859 -10.711 5.055 1 95.19 127 GLN A N 1
ATOM 963 C CA . GLN A 1 127 ? -15.516 -11.891 5.609 1 95.19 127 GLN A CA 1
ATOM 964 C C . GLN A 1 127 ? -15.617 -13 4.574 1 95.19 127 GLN A C 1
ATOM 966 O O . GLN A 1 127 ? -15.781 -12.742 3.383 1 95.19 127 GLN A O 1
ATOM 971 N N . ARG A 1 128 ? -15.586 -14.234 5.148 1 95.44 128 ARG A N 1
ATOM 972 C CA . ARG A 1 128 ? -15.68 -15.414 4.301 1 95.44 128 ARG A CA 1
ATOM 973 C C . ARG A 1 128 ? -16.953 -15.398 3.469 1 95.44 128 ARG A C 1
ATOM 975 O O . ARG A 1 128 ? -16.953 -15.766 2.293 1 95.44 128 ARG A O 1
ATOM 982 N N . SER A 1 129 ? -18.062 -14.969 4.094 1 97.5 129 SER A N 1
ATOM 983 C CA . SER A 1 129 ? -19.344 -14.914 3.396 1 97.5 129 SER A CA 1
ATOM 984 C C . SER A 1 129 ? -19.281 -13.953 2.213 1 97.5 129 SER A C 1
ATOM 986 O O . SER A 1 129 ? -19.875 -14.219 1.164 1 97.5 129 SER A O 1
ATOM 988 N N . THR A 1 130 ? -18.594 -12.883 2.373 1 96.88 130 THR A N 1
ATOM 989 C CA . THR A 1 130 ? -18.422 -11.898 1.304 1 96.88 130 THR A CA 1
ATOM 990 C C . THR A 1 130 ? -17.609 -12.492 0.157 1 96.88 130 THR A C 1
ATOM 992 O O . THR A 1 130 ? -17.938 -12.289 -1.014 1 96.88 130 THR A O 1
ATOM 995 N N . VAL A 1 131 ? -16.578 -13.234 0.472 1 96.81 131 VAL A N 1
ATOM 996 C CA . VAL A 1 131 ? -15.758 -13.891 -0.533 1 96.81 131 VAL A CA 1
ATOM 997 C C . VAL A 1 131 ? -16.594 -14.906 -1.312 1 96.81 131 VAL A C 1
ATOM 999 O O . VAL A 1 131 ? -16.516 -14.977 -2.539 1 96.81 131 VAL A O 1
ATOM 1002 N N . THR A 1 132 ? -17.375 -15.648 -0.576 1 97 132 THR A N 1
ATOM 1003 C CA . THR A 1 132 ? -18.234 -16.641 -1.202 1 97 132 THR A CA 1
ATOM 1004 C C . THR A 1 132 ? -19.156 -16 -2.236 1 97 132 THR A C 1
ATOM 1006 O O . THR A 1 132 ? -19.281 -16.484 -3.361 1 97 132 THR A O 1
ATOM 1009 N N . LEU A 1 133 ? -19.75 -14.859 -1.863 1 97.88 133 LEU A N 1
ATOM 1010 C CA . LEU A 1 133 ? -20.641 -14.148 -2.771 1 97.88 133 LEU A CA 1
ATOM 1011 C C . LEU A 1 133 ? -19.859 -13.602 -3.969 1 97.88 133 LEU A C 1
ATOM 1013 O O . LEU A 1 133 ? -20.359 -13.625 -5.098 1 97.88 133 LEU A O 1
ATOM 1017 N N . ALA A 1 134 ? -18.703 -13.148 -3.742 1 98 134 ALA A N 1
ATOM 1018 C CA . ALA A 1 134 ? -17.875 -12.625 -4.828 1 98 134 ALA A CA 1
ATOM 1019 C C . ALA A 1 134 ? -17.484 -13.734 -5.805 1 98 134 ALA A C 1
ATOM 1021 O O . ALA A 1 134 ? -17.484 -13.523 -7.02 1 98 134 ALA A O 1
ATOM 1022 N N . ILE A 1 135 ? -17.141 -14.852 -5.273 1 97.69 135 ILE A N 1
ATOM 1023 C CA . ILE A 1 135 ? -16.797 -16 -6.105 1 97.69 135 ILE A CA 1
ATOM 1024 C C . ILE A 1 135 ? -18 -16.391 -6.949 1 97.69 135 ILE A C 1
ATOM 1026 O O . ILE A 1 135 ? -17.875 -16.641 -8.156 1 97.69 135 ILE A O 1
ATOM 1030 N N . GLN A 1 136 ? -19.109 -16.438 -6.328 1 97.75 136 GLN A N 1
ATOM 1031 C CA . GLN A 1 136 ? -20.344 -16.781 -7.047 1 97.75 136 GLN A CA 1
ATOM 1032 C C . GLN A 1 136 ? -20.609 -15.781 -8.172 1 97.75 136 GLN A C 1
ATOM 1034 O O . GLN A 1 136 ? -21.016 -16.172 -9.273 1 97.75 136 GLN A O 1
ATOM 1039 N N . ALA A 1 137 ? -20.406 -14.586 -7.906 1 98.06 137 ALA A N 1
ATOM 1040 C CA . ALA A 1 137 ? -20.594 -13.547 -8.922 1 98.06 137 ALA A CA 1
ATOM 1041 C C . ALA A 1 137 ? -19.672 -13.766 -10.109 1 98.06 137 ALA A C 1
ATOM 1043 O O . ALA A 1 137 ? -20.109 -13.75 -11.258 1 98.06 137 ALA A O 1
ATOM 1044 N N . LEU A 1 138 ? -18.391 -13.961 -9.828 1 97.88 138 LEU A N 1
ATOM 1045 C CA . LEU A 1 138 ? -17.422 -14.18 -10.898 1 97.88 138 LEU A CA 1
ATOM 1046 C C . LEU A 1 138 ? -17.781 -15.43 -11.695 1 97.88 138 LEU A C 1
ATOM 1048 O O . LEU A 1 138 ? -17.547 -15.477 -12.906 1 97.88 138 LEU A O 1
ATOM 1052 N N . GLU A 1 139 ? -18.234 -16.438 -11.008 1 97.44 139 GLU A N 1
ATOM 1053 C CA . GLU A 1 139 ? -18.688 -17.641 -11.68 1 97.44 139 GLU A CA 1
ATOM 1054 C C . GLU A 1 139 ? -19.891 -17.344 -12.578 1 97.44 139 GLU A C 1
ATOM 1056 O O . GLU A 1 139 ? -19.969 -17.875 -13.695 1 97.44 139 GLU A O 1
ATOM 1061 N N . GLY A 1 140 ? -20.766 -16.594 -12.039 1 97.31 140 GLY A N 1
ATOM 1062 C CA . GLY A 1 140 ? -21.938 -16.219 -12.812 1 97.31 140 GLY A CA 1
ATOM 1063 C C . GLY A 1 140 ? -21.609 -15.516 -14.109 1 97.31 140 GLY A C 1
ATOM 1064 O O . GLY A 1 140 ? -22.281 -15.703 -15.125 1 97.31 140 GLY A O 1
ATOM 1065 N N . TYR A 1 141 ? -20.547 -14.742 -14.125 1 96.31 141 TYR A N 1
ATOM 1066 C CA . TYR A 1 141 ? -20.078 -14.047 -15.32 1 96.31 141 TYR A CA 1
ATOM 1067 C C . TYR A 1 141 ? -19.391 -15.008 -16.281 1 96.31 141 TYR A C 1
ATOM 1069 O O . TYR A 1 141 ? -19.109 -14.664 -17.422 1 96.31 141 TYR A O 1
ATOM 1077 N N . GLY A 1 142 ? -19.062 -16.219 -15.734 1 96.88 142 GLY A N 1
ATOM 1078 C CA . GLY A 1 142 ? -18.344 -17.188 -16.531 1 96.88 142 GLY A CA 1
ATOM 1079 C C . GLY A 1 142 ? -16.828 -17 -16.484 1 96.88 142 GLY A C 1
ATOM 1080 O O . GLY A 1 142 ? -16.094 -17.641 -17.25 1 96.88 142 GLY A O 1
ATOM 1081 N N . ALA A 1 143 ? -16.328 -16.188 -15.594 1 97.69 143 ALA A N 1
ATOM 1082 C CA . ALA A 1 143 ? -14.906 -15.875 -15.523 1 97.69 143 ALA A CA 1
ATOM 1083 C C . ALA A 1 143 ? -14.125 -17 -14.859 1 97.69 143 ALA A C 1
ATOM 1085 O O . ALA A 1 143 ? -12.961 -17.25 -15.203 1 97.69 143 ALA A O 1
ATOM 1086 N N . ILE A 1 144 ? -14.797 -17.625 -13.906 1 98.06 144 ILE A N 1
ATOM 1087 C CA . ILE A 1 144 ? -14.133 -18.688 -13.172 1 98.06 144 ILE A CA 1
ATOM 1088 C C . ILE A 1 144 ? -15.117 -19.828 -12.914 1 98.06 144 ILE A C 1
ATOM 1090 O O . ILE A 1 144 ? -16.312 -19.688 -13.164 1 98.06 144 ILE A O 1
ATOM 1094 N N . GLN A 1 145 ? -14.578 -20.938 -12.578 1 97.62 145 GLN A N 1
ATOM 1095 C CA . GLN A 1 145 ? -15.328 -22.047 -12.008 1 97.62 145 GLN A CA 1
ATOM 1096 C C . GLN A 1 145 ? -14.766 -22.469 -10.656 1 97.62 145 GLN A C 1
ATOM 1098 O O . GLN A 1 145 ? -13.555 -22.656 -10.516 1 97.62 145 GLN A O 1
ATOM 1103 N N . ALA A 1 146 ? -15.648 -22.484 -9.703 1 95.19 146 ALA A N 1
ATOM 1104 C CA . ALA A 1 146 ? -15.211 -22.859 -8.359 1 95.19 146 ALA A CA 1
ATOM 1105 C C . ALA A 1 146 ? -15.789 -24.219 -7.965 1 95.19 146 ALA A C 1
ATOM 1107 O O . ALA A 1 146 ? -17 -24.438 -8.047 1 95.19 146 ALA A O 1
ATOM 1108 N N . LYS A 1 147 ? -14.891 -25.188 -7.582 1 91.38 147 LYS A N 1
ATOM 1109 C CA . LYS A 1 147 ? -15.289 -26.5 -7.098 1 91.38 147 LYS A CA 1
ATOM 1110 C C . LYS A 1 147 ? -14.328 -27 -6.02 1 91.38 147 LYS A C 1
ATOM 1112 O O . LYS A 1 147 ? -13.117 -27.078 -6.242 1 91.38 147 LYS A O 1
ATOM 1117 N N . ARG A 1 148 ? -14.82 -27.531 -4.848 1 84.5 148 ARG A N 1
ATOM 1118 C CA . ARG A 1 148 ? -14.086 -28.25 -3.809 1 84.5 148 ARG A CA 1
ATOM 1119 C C . ARG A 1 148 ? -12.75 -27.578 -3.518 1 84.5 148 ARG A C 1
ATOM 1121 O O . ARG A 1 148 ? -11.703 -28.219 -3.531 1 84.5 148 ARG A O 1
ATOM 1128 N N . ALA A 1 149 ? -12.562 -26.344 -3.322 1 86.44 149 ALA A N 1
ATOM 1129 C CA . ALA A 1 149 ? -11.391 -25.578 -2.934 1 86.44 149 ALA A CA 1
ATOM 1130 C C . ALA A 1 149 ? -10.477 -25.328 -4.129 1 86.44 149 ALA A C 1
ATOM 1132 O O . ALA A 1 149 ? -9.258 -25.219 -3.975 1 86.44 149 ALA A O 1
ATOM 1133 N N . LEU A 1 150 ? -11.094 -25.453 -5.266 1 93.19 150 LEU A N 1
ATOM 1134 C CA . LEU A 1 150 ? -10.383 -25.203 -6.512 1 93.19 150 LEU A CA 1
ATOM 1135 C C . LEU A 1 150 ? -11.07 -24.109 -7.324 1 93.19 150 LEU A C 1
ATOM 1137 O O . LEU A 1 150 ? -12.281 -24.156 -7.527 1 93.19 150 LEU A O 1
ATOM 1141 N N . ILE A 1 151 ? -10.289 -23.141 -7.688 1 96.06 151 ILE A N 1
ATOM 1142 C CA . ILE A 1 151 ? -10.773 -22.125 -8.609 1 96.06 151 ILE A CA 1
ATOM 1143 C C . ILE A 1 151 ? -10.078 -22.281 -9.961 1 96.06 151 ILE A C 1
ATOM 1145 O O . ILE A 1 151 ? -8.844 -22.266 -10.039 1 96.06 151 ILE A O 1
ATOM 1149 N N . THR A 1 152 ? -10.859 -22.5 -10.961 1 97.38 152 THR A N 1
ATOM 1150 C CA . THR A 1 152 ? -10.344 -22.609 -12.32 1 97.38 152 THR A CA 1
ATOM 1151 C C . THR A 1 152 ? -10.625 -21.344 -13.109 1 97.38 152 THR A C 1
ATOM 1153 O O . THR A 1 152 ? -11.781 -20.922 -13.219 1 97.38 152 THR A O 1
ATOM 1156 N N . VAL A 1 153 ? -9.617 -20.75 -13.664 1 97.31 153 VAL A N 1
ATOM 1157 C CA . VAL A 1 153 ? -9.797 -19.594 -14.531 1 97.31 153 VAL A CA 1
ATOM 1158 C C . VAL A 1 153 ? -10.359 -20.047 -15.883 1 97.31 153 VAL A C 1
ATOM 1160 O O . VAL A 1 153 ? -9.734 -20.828 -16.594 1 97.31 153 VAL A O 1
ATOM 1163 N N . ARG A 1 154 ? -11.492 -19.516 -16.203 1 97.75 154 ARG A N 1
ATOM 1164 C CA . ARG A 1 154 ? -12.164 -19.906 -17.438 1 97.75 154 ARG A CA 1
ATOM 1165 C C . ARG A 1 154 ? -11.97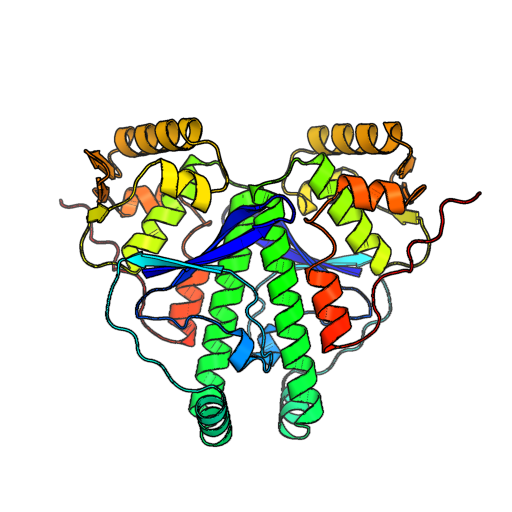7 -18.844 -18.516 1 97.75 154 ARG A C 1
ATOM 1167 O O . ARG A 1 154 ? -11.82 -19.172 -19.688 1 97.75 154 ARG A O 1
ATOM 1174 N N . ASP A 1 155 ? -12.062 -17.656 -18.188 1 97 155 ASP A N 1
ATOM 1175 C CA . ASP A 1 155 ? -11.938 -16.531 -19.109 1 97 155 ASP A CA 1
ATOM 1176 C C . ASP A 1 155 ? -11.102 -15.414 -18.5 1 97 155 ASP A C 1
ATOM 1178 O O . ASP A 1 155 ? -11.625 -14.547 -17.797 1 97 155 ASP A O 1
ATOM 1182 N N . ARG A 1 156 ? -9.883 -15.367 -18.859 1 96.56 156 ARG A N 1
ATOM 1183 C CA . ARG A 1 156 ? -8.961 -14.391 -18.281 1 96.56 156 ARG A CA 1
ATOM 1184 C C . ARG A 1 156 ? -9.312 -12.977 -18.719 1 96.56 156 ARG A C 1
ATOM 1186 O O . ARG A 1 156 ? -9.156 -12.023 -17.953 1 96.56 156 ARG A O 1
ATOM 1193 N N . GLY A 1 157 ? -9.711 -12.859 -20 1 95.94 157 GLY A N 1
ATOM 1194 C CA . GLY A 1 157 ? -10.141 -11.555 -20.469 1 95.94 157 GLY A CA 1
ATOM 1195 C C . GLY A 1 157 ? -11.258 -10.953 -19.641 1 95.94 157 GLY A C 1
ATOM 1196 O O . GLY A 1 157 ? -11.219 -9.766 -19.312 1 95.94 157 GLY A O 1
ATOM 1197 N N . MET A 1 158 ? -12.188 -11.766 -19.344 1 96.38 158 MET A N 1
ATOM 1198 C CA . MET A 1 158 ? -13.297 -11.312 -18.5 1 96.38 158 MET A CA 1
ATOM 1199 C C . MET A 1 158 ? -12.805 -10.898 -17.125 1 96.38 158 MET A C 1
ATOM 1201 O O . MET A 1 158 ? -13.273 -9.906 -16.562 1 96.38 158 MET A O 1
ATOM 1205 N N . LEU A 1 159 ? -11.883 -11.633 -16.531 1 97.38 159 LEU A N 1
ATOM 1206 C CA . LEU A 1 159 ? -11.289 -11.258 -15.25 1 97.38 159 LEU A CA 1
ATOM 1207 C C . LEU A 1 159 ? -10.609 -9.898 -15.344 1 97.38 159 LEU A C 1
ATOM 1209 O O . LEU A 1 159 ? -10.711 -9.086 -14.422 1 97.38 159 LEU A O 1
ATOM 1213 N N . CYS A 1 160 ? -9.945 -9.633 -16.422 1 96.25 160 CYS A N 1
ATOM 1214 C CA . CYS A 1 160 ? -9.289 -8.352 -16.641 1 96.25 160 CYS A CA 1
ATOM 1215 C C . CYS A 1 160 ? -10.312 -7.219 -16.688 1 96.25 160 CYS A C 1
ATOM 1217 O O . CYS A 1 160 ? -10.094 -6.164 -16.078 1 96.25 160 CYS A O 1
ATOM 1219 N N . ASP A 1 161 ? -11.359 -7.477 -17.359 1 95.94 161 ASP A N 1
ATOM 1220 C CA . ASP A 1 161 ? -12.422 -6.477 -17.438 1 95.94 161 ASP A CA 1
ATOM 1221 C C . ASP A 1 161 ? -12.992 -6.16 -16.062 1 95.94 161 ASP A C 1
ATOM 1223 O O . ASP A 1 161 ? -13.234 -4.996 -15.734 1 95.94 161 ASP A O 1
ATOM 1227 N N . LEU A 1 162 ? -13.18 -7.18 -15.289 1 96.5 162 LEU A N 1
ATOM 1228 C CA . LEU A 1 162 ? -13.766 -7.027 -13.961 1 96.5 162 LEU A CA 1
ATOM 1229 C C . LEU A 1 162 ? -12.789 -6.328 -13.016 1 96.5 162 LEU A C 1
ATOM 1231 O O . LEU A 1 162 ? -13.195 -5.488 -12.211 1 96.5 162 LEU A O 1
ATOM 1235 N N . ALA A 1 163 ? -11.523 -6.656 -13.055 1 96.25 163 ALA A N 1
ATOM 1236 C CA . ALA A 1 163 ? -10.516 -6.035 -12.203 1 96.25 163 ALA A CA 1
ATOM 1237 C C . ALA A 1 163 ? -10.297 -4.574 -12.578 1 96.25 163 ALA A C 1
ATOM 1239 O O . ALA A 1 163 ? -9.922 -3.754 -11.742 1 96.25 163 ALA A O 1
ATOM 1240 N N . GLY A 1 164 ? -10.508 -4.34 -13.891 1 92.81 164 GLY A N 1
ATOM 1241 C CA . GLY A 1 164 ? -10.273 -2.988 -14.375 1 92.81 164 GLY A CA 1
ATOM 1242 C C . GLY A 1 164 ? -8.844 -2.525 -14.172 1 92.81 164 GLY A C 1
ATOM 1243 O O . GLY A 1 164 ? -7.898 -3.289 -14.406 1 92.81 164 GLY A O 1
ATOM 1244 N N . SER A 1 165 ? -8.664 -1.245 -13.727 1 90.38 165 SER A N 1
ATOM 1245 C CA . SER A 1 165 ? -7.336 -0.647 -13.648 1 90.38 165 SER A CA 1
ATOM 1246 C C . SER A 1 165 ? -6.629 -1.046 -12.359 1 90.38 165 SER A C 1
ATOM 1248 O O . SER A 1 165 ? -5.477 -0.665 -12.133 1 90.38 165 SER A O 1
ATOM 1250 N N . SER A 1 166 ? -7.328 -1.784 -11.523 1 92.69 166 SER A N 1
ATOM 1251 C CA . SER A 1 166 ? -6.648 -2.26 -10.32 1 92.69 166 SER A CA 1
ATOM 1252 C C . SER A 1 166 ? -5.555 -3.266 -10.672 1 92.69 166 SER A C 1
ATOM 1254 O O . SER A 1 166 ? -4.641 -3.494 -9.875 1 92.69 166 SER A O 1
ATOM 1256 N N . TYR A 1 167 ? -5.703 -3.922 -11.773 1 95.06 167 TYR A N 1
ATOM 1257 C CA . TYR A 1 167 ? -4.715 -4.852 -12.305 1 95.06 167 TYR A CA 1
ATOM 1258 C C . TYR A 1 167 ? -4.055 -4.293 -13.555 1 95.06 167 TYR A C 1
ATOM 1260 O O . TYR A 1 167 ? -4.719 -3.674 -14.391 1 95.06 167 TYR A O 1
ATOM 1268 N N . GLY A 1 168 ? -2.76 -4.52 -13.703 1 92.75 168 GLY A N 1
ATOM 1269 C CA . GLY A 1 168 ? -2.113 -4.113 -14.938 1 92.75 168 GLY A CA 1
ATOM 1270 C C . GLY A 1 168 ? -0.959 -3.152 -14.719 1 92.75 168 GLY A C 1
ATOM 1271 O O . GLY A 1 168 ? 0.173 -3.436 -15.117 1 92.75 168 GLY A O 1
ATOM 1272 N N . PRO A 1 169 ? -1.248 -2.102 -14.008 1 91.75 169 PRO A N 1
ATOM 1273 C CA . PRO A 1 169 ? -0.203 -1.081 -13.898 1 91.75 169 PRO A CA 1
ATOM 1274 C C . PRO A 1 169 ? 1.049 -1.593 -13.188 1 91.75 169 PRO A C 1
ATOM 1276 O O . PRO A 1 169 ? 2.166 -1.36 -13.656 1 91.75 169 PRO A O 1
ATOM 1279 N N . ALA A 1 170 ? 0.928 -2.262 -12.062 1 92.88 170 ALA A N 1
ATOM 1280 C CA . ALA A 1 170 ? 2.096 -2.781 -11.352 1 92.88 170 ALA A CA 1
ATOM 1281 C C . ALA A 1 170 ? 2.824 -3.826 -12.195 1 92.88 170 ALA A C 1
ATOM 1283 O O . ALA A 1 170 ? 4.059 -3.85 -12.234 1 92.88 170 ALA A O 1
ATOM 1284 N N . GLU A 1 171 ? 2.059 -4.699 -12.883 1 94.38 171 GLU A N 1
ATOM 1285 C CA . GLU A 1 171 ? 2.637 -5.73 -13.742 1 94.38 171 GLU A CA 1
ATOM 1286 C C . GLU A 1 171 ? 3.369 -5.109 -14.93 1 94.38 171 GLU A C 1
ATOM 1288 O O . GLU A 1 171 ? 4.434 -5.586 -15.32 1 94.38 171 GLU A O 1
ATOM 1293 N N . ALA A 1 172 ? 2.793 -4.047 -15.461 1 93.06 172 ALA A N 1
ATOM 1294 C CA . ALA A 1 172 ? 3.439 -3.346 -16.562 1 93.06 172 ALA A CA 1
ATOM 1295 C C . ALA A 1 172 ? 4.77 -2.734 -16.125 1 93.06 172 ALA A C 1
ATOM 1297 O O . ALA A 1 172 ? 5.723 -2.682 -16.906 1 93.06 172 ALA A O 1
ATOM 1298 N N . THR A 1 173 ? 4.801 -2.254 -14.898 1 92.94 173 THR A N 1
ATOM 1299 C CA . THR A 1 173 ? 6.039 -1.713 -14.352 1 92.94 173 THR A CA 1
ATOM 1300 C C . THR A 1 173 ? 7.109 -2.797 -14.266 1 92.94 173 THR A C 1
ATOM 1302 O O . THR A 1 173 ? 8.266 -2.566 -14.633 1 92.94 173 THR A O 1
ATOM 1305 N N . TYR A 1 174 ? 6.762 -3.963 -13.812 1 95 174 TYR A N 1
ATOM 1306 C CA . TYR A 1 174 ? 7.691 -5.086 -13.758 1 95 174 TYR A CA 1
ATOM 1307 C C . TYR A 1 174 ? 8.227 -5.418 -15.148 1 95 174 TYR A C 1
ATOM 1309 O O . TYR A 1 174 ? 9.438 -5.574 -15.336 1 95 174 TYR A O 1
ATOM 1317 N N . GLU A 1 175 ? 7.297 -5.477 -16.094 1 95.69 175 GLU A N 1
ATOM 1318 C CA . GLU A 1 175 ? 7.68 -5.844 -17.453 1 95.69 175 GLU A CA 1
ATOM 1319 C C . GLU A 1 175 ? 8.633 -4.812 -18.062 1 95.69 175 GLU A C 1
ATOM 1321 O O . GLU A 1 175 ? 9.562 -5.168 -18.781 1 95.69 175 GLU A O 1
ATOM 1326 N N . ARG A 1 176 ? 8.414 -3.611 -17.766 1 94.12 176 ARG A N 1
ATOM 1327 C CA . ARG A 1 176 ? 9.234 -2.529 -18.281 1 94.12 176 ARG A CA 1
ATOM 1328 C C . ARG A 1 176 ? 10.625 -2.543 -17.656 1 94.12 176 ARG A C 1
ATOM 1330 O O . ARG A 1 176 ? 11.625 -2.348 -18.359 1 94.12 176 ARG A O 1
ATOM 1337 N N . LEU A 1 177 ? 10.742 -2.84 -16.375 1 94.44 177 LEU A N 1
ATOM 1338 C CA . LEU A 1 177 ? 11.984 -2.639 -15.641 1 94.44 177 LEU A CA 1
ATOM 1339 C C . LEU A 1 177 ? 12.805 -3.924 -15.602 1 94.44 177 LEU A C 1
ATOM 1341 O O . LEU A 1 177 ? 14.031 -3.879 -15.477 1 94.44 177 LEU A O 1
ATOM 1345 N N . ILE A 1 178 ? 12.141 -5.074 -15.719 1 95.06 178 ILE A N 1
ATOM 1346 C CA . ILE A 1 178 ? 12.836 -6.328 -15.453 1 95.06 178 ILE A CA 1
ATOM 1347 C C . ILE A 1 178 ? 12.695 -7.266 -16.641 1 95.06 178 ILE A C 1
ATOM 1349 O O . ILE A 1 178 ? 13.695 -7.699 -17.219 1 95.06 178 ILE A O 1
ATOM 1353 N N . GLY A 1 179 ? 11.43 -7.574 -17.047 1 93.81 179 GLY A N 1
ATOM 1354 C CA . GLY A 1 179 ? 11.234 -8.461 -18.188 1 93.81 179 GLY A CA 1
ATOM 1355 C C . GLY A 1 179 ? 9.82 -8.984 -18.297 1 93.81 179 GLY A C 1
ATOM 1356 O O . GLY A 1 179 ? 8.945 -8.586 -17.531 1 93.81 179 GLY A O 1
ATOM 1357 N N . PRO A 1 180 ? 9.641 -9.867 -19.297 1 92.38 180 PRO A N 1
ATOM 1358 C CA . PRO A 1 180 ? 8.297 -10.398 -19.5 1 92.38 180 PRO A CA 1
ATOM 1359 C C . PRO A 1 180 ? 7.754 -11.109 -18.25 1 92.38 180 PRO A C 1
ATOM 1361 O O . PRO A 1 180 ? 8.508 -11.789 -17.547 1 92.38 180 PRO A O 1
ATOM 1364 N N . PHE A 1 181 ? 6.512 -10.938 -17.969 1 91.25 181 PHE A N 1
ATOM 1365 C CA . PHE A 1 181 ? 5.961 -11.438 -16.719 1 91.25 181 PHE A CA 1
ATOM 1366 C C . PHE A 1 181 ? 4.559 -11.992 -16.938 1 91.25 181 PHE A C 1
ATOM 1368 O O . PHE A 1 181 ? 4.332 -13.195 -16.797 1 91.25 181 PHE A O 1
ATOM 1375 N N . ARG A 1 182 ? 3.531 -11.164 -17.453 1 84.69 182 ARG A N 1
ATOM 1376 C CA . ARG A 1 182 ? 2.127 -11.555 -17.5 1 84.69 182 ARG A CA 1
ATOM 1377 C C . ARG A 1 182 ? 1.896 -12.625 -18.562 1 84.69 182 ARG A C 1
ATOM 1379 O O . ARG A 1 182 ? 2.566 -12.633 -19.609 1 84.69 182 ARG A O 1
ATOM 1386 N N . LYS A 1 183 ? 1.076 -13.477 -18.172 1 79.38 183 LYS A N 1
ATOM 1387 C CA . LYS A 1 183 ? 0.602 -14.453 -19.141 1 79.38 183 LYS A CA 1
ATOM 1388 C C . LYS A 1 183 ? -0.177 -13.773 -20.266 1 79.38 183 LYS A C 1
ATOM 1390 O O . LYS A 1 183 ? -0.838 -12.758 -20.047 1 79.38 183 LYS A O 1
ATOM 1395 N N . SER A 1 184 ? 0.158 -14.062 -21.531 1 64.94 184 SER A N 1
ATOM 1396 C CA . SER A 1 184 ? -0.554 -13.516 -22.688 1 64.94 184 SER A CA 1
ATOM 1397 C C . SER A 1 184 ? -2.055 -13.766 -22.578 1 64.94 184 SER A C 1
ATOM 1399 O O . SER A 1 184 ? -2.482 -14.773 -22.016 1 64.94 184 SER A O 1
ATOM 1401 N N . PRO A 1 185 ? -2.857 -12.656 -22.672 1 56.72 185 PRO A N 1
ATOM 1402 C CA . PRO A 1 185 ? -4.297 -12.93 -22.688 1 56.72 185 PRO A CA 1
ATOM 1403 C C . PRO A 1 185 ? -4.656 -14.102 -23.594 1 56.72 185 PRO A C 1
ATOM 1405 O O . PRO A 1 185 ? -4.207 -14.164 -24.75 1 56.72 185 PRO A O 1
ATOM 1408 N N . THR A 1 186 ? -4.57 -15.258 -23.172 1 49.78 186 THR A N 1
ATOM 1409 C CA . THR A 1 186 ? -5.059 -16.312 -24.062 1 49.78 186 THR A CA 1
ATOM 1410 C C . THR A 1 186 ? -6.363 -15.883 -24.734 1 49.78 186 THR A C 1
ATOM 1412 O O . THR A 1 186 ? -7.309 -15.469 -24.062 1 49.78 186 THR A O 1
ATOM 1415 N N . PRO A 1 187 ? -6.402 -15.711 -26.031 1 45.78 187 PRO A N 1
ATOM 1416 C CA . PRO A 1 187 ? -7.648 -15.391 -26.734 1 45.78 187 PRO A CA 1
ATOM 1417 C C . PRO A 1 187 ? -8.797 -16.312 -26.328 1 45.78 187 PRO A C 1
ATOM 1419 O O . PRO A 1 187 ? -8.57 -17.453 -25.922 1 45.78 187 PRO A O 1
ATOM 1422 N N . SER A 1 188 ? -9.922 -15.734 -25.766 1 43.47 188 SER A N 1
ATOM 1423 C CA . SER A 1 188 ? -11.141 -16.531 -25.656 1 43.47 188 SER A CA 1
ATOM 1424 C C . SER A 1 188 ? -11.18 -17.625 -26.734 1 43.47 188 SER A C 1
ATOM 1426 O O . SER A 1 188 ? -10.867 -17.375 -27.891 1 43.47 188 SER A O 1
ATOM 1428 N N . PRO A 1 189 ? -11.102 -18.875 -26.219 1 40.19 189 PRO A N 1
ATOM 1429 C CA . PRO A 1 189 ? -11.359 -19.812 -27.328 1 40.19 189 PRO A CA 1
ATOM 1430 C C . PRO A 1 189 ? -12.469 -19.328 -28.25 1 40.19 189 PRO A C 1
ATOM 1432 O O . PRO A 1 189 ? -13.422 -18.688 -27.812 1 40.19 189 PRO A O 1
ATOM 1435 N N . GLU A 1 190 ? -12.125 -19.141 -29.672 1 35.22 190 GLU A N 1
ATOM 1436 C CA . GLU A 1 190 ? -13.227 -19 -30.625 1 35.22 190 GLU A CA 1
ATOM 1437 C C . GLU A 1 190 ? -14.297 -20.062 -30.391 1 35.22 190 GLU A C 1
ATOM 1439 O O . GLU A 1 190 ? -13.977 -21.219 -30.094 1 35.22 190 GLU A O 1
ATOM 1444 N N . MET B 1 1 ? 3.258 19.969 3.557 1 91.31 1 MET B N 1
ATOM 1445 C CA . MET B 1 1 ? 2.865 18.562 3.514 1 91.31 1 MET B CA 1
ATOM 1446 C C . MET B 1 1 ? 2.283 18.203 2.152 1 91.31 1 MET B C 1
ATOM 1448 O O . MET B 1 1 ? 1.495 18.953 1.587 1 91.31 1 MET B O 1
ATOM 1452 N N . SER B 1 2 ? 2.68 17.031 1.656 1 91.88 2 SER B N 1
ATOM 1453 C CA . SER B 1 2 ? 2.225 16.562 0.348 1 91.88 2 SER B CA 1
ATOM 1454 C C . SER B 1 2 ? 1.768 15.109 0.402 1 91.88 2 SER B C 1
ATOM 1456 O O . SER B 1 2 ? 2.219 14.344 1.255 1 91.88 2 SER B O 1
ATOM 1458 N N . SER B 1 3 ? 0.812 14.82 -0.498 1 92.75 3 SER B N 1
ATOM 1459 C CA . SER B 1 3 ? 0.285 13.461 -0.587 1 92.75 3 SER B CA 1
ATOM 1460 C C . SER B 1 3 ? 0.728 12.781 -1.877 1 92.75 3 SER B C 1
ATOM 1462 O O . SER B 1 3 ? 0.77 13.414 -2.936 1 92.75 3 SER B O 1
ATOM 1464 N N . ASN B 1 4 ? 1.154 11.555 -1.747 1 93.12 4 ASN B N 1
ATOM 1465 C CA . ASN B 1 4 ? 1.262 10.68 -2.906 1 93.12 4 ASN B CA 1
ATOM 1466 C C . ASN B 1 4 ? -0.083 10.047 -3.26 1 93.12 4 ASN B C 1
ATOM 1468 O O . ASN B 1 4 ? -0.675 9.336 -2.447 1 93.12 4 ASN B O 1
ATOM 1472 N N . VAL B 1 5 ? -0.516 10.281 -4.5 1 93.81 5 VAL B N 1
ATOM 1473 C CA . VAL B 1 5 ? -1.87 9.898 -4.887 1 93.81 5 VAL B CA 1
ATOM 1474 C C . VAL B 1 5 ? -1.817 8.922 -6.059 1 93.81 5 VAL B C 1
ATOM 1476 O O . VAL B 1 5 ? -1.209 9.219 -7.09 1 93.81 5 VAL B O 1
ATOM 1479 N N . ALA B 1 6 ? -2.352 7.77 -5.809 1 92.5 6 ALA B N 1
ATOM 1480 C CA . ALA B 1 6 ? -2.572 6.832 -6.906 1 92.5 6 ALA B CA 1
ATOM 1481 C C . ALA B 1 6 ? -3.844 7.176 -7.676 1 92.5 6 ALA B C 1
ATOM 1483 O O . ALA B 1 6 ? -4.859 7.543 -7.078 1 92.5 6 ALA B O 1
ATOM 1484 N N . VAL B 1 7 ? -3.764 7.016 -8.992 1 89.31 7 VAL B N 1
ATOM 1485 C CA . VAL B 1 7 ? -4.906 7.332 -9.844 1 89.31 7 VAL B CA 1
ATOM 1486 C C . VAL B 1 7 ? -5.34 6.082 -10.609 1 89.31 7 VAL B C 1
ATOM 1488 O O . VAL B 1 7 ? -4.531 5.457 -11.297 1 89.31 7 VAL B O 1
ATOM 1491 N N . THR B 1 8 ? -6.602 5.762 -10.5 1 84.56 8 THR B N 1
ATOM 1492 C CA . THR B 1 8 ? -7.137 4.609 -11.219 1 84.56 8 THR B CA 1
ATOM 1493 C C . THR B 1 8 ? -7.359 4.945 -12.688 1 84.56 8 THR B C 1
ATOM 1495 O O . THR B 1 8 ? -7.285 6.109 -13.086 1 84.56 8 THR B O 1
ATOM 1498 N N . GLY B 1 9 ? -7.602 3.924 -13.484 1 82.75 9 GLY B N 1
ATOM 1499 C CA . GLY B 1 9 ? -7.926 4.133 -14.883 1 82.75 9 GLY B CA 1
ATOM 1500 C C . GLY B 1 9 ? -9.188 4.945 -15.086 1 82.75 9 GLY B C 1
ATOM 1501 O O . GLY B 1 9 ? -9.344 5.621 -16.109 1 82.75 9 GLY B O 1
ATOM 1502 N N . GLU B 1 10 ? -10.07 4.918 -14.125 1 84.12 10 GLU B N 1
ATOM 1503 C CA . GLU B 1 10 ? -11.328 5.66 -14.188 1 84.12 10 GLU B CA 1
ATOM 1504 C C . GLU B 1 10 ? -11.148 7.094 -13.695 1 84.12 10 GLU B C 1
ATOM 1506 O O . GLU B 1 10 ? -12.094 7.879 -13.703 1 84.12 10 GLU B O 1
ATOM 1511 N N . GLY B 1 11 ? -9.969 7.414 -13.234 1 85.81 11 GLY B N 1
ATOM 1512 C CA . GLY B 1 11 ? -9.68 8.773 -12.812 1 85.81 11 GLY B CA 1
ATOM 1513 C C . GLY B 1 11 ? -9.906 9.008 -11.328 1 85.81 11 GLY B C 1
ATOM 1514 O O . GLY B 1 11 ? -9.797 10.133 -10.852 1 85.81 11 GLY B O 1
ATOM 1515 N N . ARG B 1 12 ? -10.227 7.953 -10.625 1 87.25 12 ARG B N 1
ATOM 1516 C CA . ARG B 1 12 ? -10.359 8.086 -9.18 1 87.25 12 ARG B CA 1
ATOM 1517 C C . ARG B 1 12 ? -9 8.25 -8.516 1 87.25 12 ARG B C 1
ATOM 1519 O O . ARG B 1 12 ? -8.039 7.562 -8.875 1 87.25 12 ARG B O 1
ATOM 1526 N N . ARG B 1 13 ? -8.992 9.148 -7.512 1 91.56 13 ARG B N 1
ATOM 1527 C CA . ARG B 1 13 ? -7.762 9.469 -6.797 1 91.56 13 ARG B CA 1
ATOM 1528 C C . ARG B 1 13 ? -7.805 8.945 -5.363 1 91.56 13 ARG B C 1
ATOM 1530 O O . ARG B 1 13 ? -8.844 9.016 -4.703 1 91.56 13 ARG B O 1
ATOM 1537 N N . ILE B 1 14 ? -6.68 8.375 -4.906 1 93.12 14 ILE B N 1
ATOM 1538 C CA . ILE B 1 14 ? -6.582 7.863 -3.541 1 93.12 14 ILE B CA 1
ATOM 1539 C C . ILE B 1 14 ? -5.172 8.102 -3.004 1 93.12 14 ILE B C 1
ATOM 1541 O O . ILE B 1 14 ? -4.184 7.824 -3.686 1 93.12 14 ILE B O 1
ATOM 1545 N N . GLU B 1 15 ? -5.133 8.547 -1.822 1 95.81 15 GLU B N 1
ATOM 1546 C CA . GLU B 1 15 ? -3.818 8.742 -1.215 1 95.81 15 GLU B CA 1
ATOM 1547 C C . GLU B 1 15 ? -3.215 7.406 -0.779 1 95.81 15 GLU B C 1
ATOM 1549 O O . GLU B 1 15 ? -3.895 6.586 -0.16 1 95.81 15 GLU B O 1
ATOM 1554 N N . VAL B 1 16 ? -1.917 7.223 -1.079 1 94.81 16 VAL B N 1
ATOM 1555 C CA . VAL B 1 16 ? -1.259 5.996 -0.646 1 94.81 16 VAL B CA 1
ATOM 1556 C C . VAL B 1 16 ? -0.165 6.324 0.367 1 94.81 16 VAL B C 1
ATOM 1558 O O . VAL B 1 16 ? 0.413 5.426 0.982 1 94.81 16 VAL B O 1
ATOM 1561 N N . GLY B 1 17 ? 0.1 7.57 0.547 1 93.31 17 GLY B N 1
ATOM 1562 C CA . GLY B 1 17 ? 1.062 8.062 1.521 1 93.31 17 GLY B CA 1
ATOM 1563 C C . GLY B 1 17 ? 1.205 9.57 1.51 1 93.31 17 GLY B C 1
ATOM 1564 O O . GLY B 1 17 ? 0.695 10.242 0.609 1 93.31 17 GLY B O 1
ATOM 1565 N N . CYS B 1 18 ? 1.866 10.062 2.564 1 92.44 18 CYS B N 1
ATOM 1566 C CA . CYS B 1 18 ? 2.111 11.5 2.627 1 92.44 18 CYS B CA 1
ATOM 1567 C C . CYS B 1 18 ? 3.463 11.797 3.266 1 92.44 18 CYS B C 1
ATOM 1569 O O . CYS B 1 18 ? 4.043 10.93 3.93 1 92.44 18 CYS B O 1
ATOM 1571 N N . PHE B 1 19 ? 3.932 12.961 2.971 1 91.5 19 PHE B N 1
ATOM 1572 C CA . PHE B 1 19 ? 5.223 13.367 3.512 1 91.5 19 PHE B CA 1
ATOM 1573 C C . PHE B 1 19 ? 5.262 14.867 3.758 1 91.5 19 PHE B C 1
ATOM 1575 O O . PHE B 1 19 ? 4.508 15.625 3.137 1 91.5 19 PHE B O 1
ATOM 1582 N N . GLY B 1 20 ? 6.035 15.234 4.723 1 90.75 20 GLY B N 1
ATOM 1583 C CA . GLY B 1 20 ? 6.305 16.625 5.043 1 90.75 20 GLY B CA 1
ATOM 1584 C C . GLY B 1 20 ? 7.762 17.016 4.867 1 90.75 20 GLY B C 1
ATOM 1585 O O . GLY B 1 20 ? 8.414 16.578 3.91 1 90.75 20 GLY B O 1
ATOM 1586 N N . SER B 1 21 ? 8.258 17.812 5.789 1 87.94 21 SER B N 1
ATOM 1587 C CA . SER B 1 21 ? 9.633 18.297 5.723 1 87.94 21 SER B CA 1
ATOM 1588 C C . SER B 1 21 ? 10.625 17.156 5.934 1 87.94 21 SER B C 1
ATOM 1590 O O . SER B 1 21 ? 11.805 17.281 5.582 1 87.94 21 SER B O 1
ATOM 1592 N N . GLU B 1 22 ? 10.164 16.094 6.477 1 87.19 22 GLU B N 1
ATOM 1593 C CA . GLU B 1 22 ? 11.016 14.953 6.762 1 87.19 22 GLU B CA 1
ATOM 1594 C C . GLU B 1 22 ? 11.25 14.109 5.512 1 87.19 22 GLU B C 1
ATOM 1596 O O . GLU B 1 22 ? 12.133 13.25 5.496 1 87.19 22 GLU B O 1
ATOM 1601 N N . GLY B 1 23 ? 10.516 14.43 4.43 1 89.25 23 GLY B N 1
ATOM 1602 C CA . GLY B 1 23 ? 10.516 13.469 3.34 1 89.25 23 GLY B CA 1
ATOM 1603 C C . GLY B 1 23 ? 10.938 14.07 2.014 1 89.25 23 GLY B C 1
ATOM 1604 O O . GLY B 1 23 ? 11.352 15.227 1.954 1 89.25 23 GLY B O 1
ATOM 1605 N N . MET B 1 24 ? 10.914 13.141 1.014 1 88.5 24 MET B N 1
ATOM 1606 C CA . MET B 1 24 ? 11.188 13.516 -0.37 1 88.5 24 MET B CA 1
ATOM 1607 C C . MET B 1 24 ? 10.023 13.133 -1.278 1 88.5 24 MET B C 1
ATOM 1609 O O . MET B 1 24 ? 9.258 12.219 -0.965 1 88.5 24 MET B O 1
ATOM 1613 N N . VAL B 1 25 ? 9.844 13.773 -2.381 1 80.19 25 VAL B N 1
ATOM 1614 C CA . VAL B 1 25 ? 8.695 13.656 -3.279 1 80.19 25 VAL B CA 1
ATOM 1615 C C . VAL B 1 25 ? 8.617 12.234 -3.832 1 80.19 25 VAL B C 1
ATOM 1617 O O . VAL B 1 25 ? 7.555 11.609 -3.811 1 80.19 25 VAL B O 1
ATOM 1620 N N . SER B 1 26 ? 9.695 11.742 -4.418 1 83.12 26 SER B N 1
ATOM 1621 C CA . SER B 1 26 ? 9.625 10.406 -5.008 1 83.12 26 SER B CA 1
ATOM 1622 C C . SER B 1 26 ? 10.891 9.609 -4.727 1 83.12 26 SER B C 1
ATOM 1624 O O . SER B 1 26 ? 12 10.133 -4.859 1 83.12 26 SER B O 1
ATOM 1626 N N . THR B 1 27 ? 10.57 8.359 -4.367 1 89.81 27 THR B N 1
ATOM 1627 C CA . THR B 1 27 ? 11.695 7.457 -4.133 1 89.81 27 THR B CA 1
ATOM 1628 C C . THR B 1 27 ? 12.047 6.695 -5.406 1 89.81 27 THR B C 1
ATOM 1630 O O . THR B 1 27 ? 13.008 5.918 -5.426 1 89.81 27 THR B O 1
ATOM 1633 N N . ALA B 1 28 ? 11.336 6.945 -6.48 1 90.81 28 ALA B N 1
ATOM 1634 C CA . ALA B 1 28 ? 11.617 6.277 -7.75 1 90.81 28 ALA B CA 1
ATOM 1635 C C . ALA B 1 28 ? 13.039 6.578 -8.219 1 90.81 28 ALA B C 1
ATOM 1637 O O . ALA B 1 28 ? 13.742 5.684 -8.703 1 90.81 28 ALA B O 1
ATOM 1638 N N . SER B 1 29 ? 13.477 7.75 -8 1 90.69 29 SER B N 1
ATOM 1639 C CA . SER B 1 29 ? 14.812 8.148 -8.445 1 90.69 29 SER B CA 1
ATOM 1640 C C . SER B 1 29 ? 15.898 7.43 -7.652 1 90.69 29 SER B C 1
ATOM 1642 O O . SER B 1 29 ? 16.953 7.102 -8.195 1 90.69 29 SER B O 1
ATOM 1644 N N . VAL B 1 30 ? 15.641 7.207 -6.387 1 93.69 30 VAL B N 1
ATOM 1645 C CA . VAL B 1 30 ? 16.578 6.473 -5.543 1 93.69 30 VAL B CA 1
ATOM 1646 C C . VAL B 1 30 ? 16.719 5.039 -6.055 1 93.69 30 VAL B C 1
ATOM 1648 O O . VAL B 1 30 ? 17.812 4.461 -6.012 1 93.69 30 VAL B O 1
ATOM 1651 N N . LEU B 1 31 ? 15.617 4.586 -6.602 1 94.38 31 LEU B N 1
ATOM 1652 C CA . LEU B 1 31 ? 15.562 3.197 -7.043 1 94.38 31 LEU B CA 1
ATOM 1653 C C . LEU B 1 31 ? 15.945 3.078 -8.508 1 94.38 31 LEU B C 1
ATOM 1655 O O . LEU B 1 31 ? 15.836 2 -9.102 1 94.38 31 LEU B O 1
ATOM 1659 N N . GLY B 1 32 ? 16.312 4.172 -9.109 1 90.38 32 GLY B N 1
ATOM 1660 C CA . GLY B 1 32 ? 16.844 4.172 -10.461 1 90.38 32 GLY B CA 1
ATOM 1661 C C . GLY B 1 32 ? 15.75 4.223 -11.523 1 90.38 32 GLY B C 1
ATOM 1662 O O . GLY B 1 32 ? 15.969 3.795 -12.656 1 90.38 32 GLY B O 1
ATOM 1663 N N . VAL B 1 33 ? 14.625 4.629 -11.133 1 90.94 33 VAL B N 1
ATOM 1664 C CA . VAL B 1 33 ? 13.508 4.711 -12.062 1 90.94 33 VAL B CA 1
ATOM 1665 C C . VAL B 1 33 ? 13.219 6.172 -12.398 1 90.94 33 VAL B C 1
ATOM 1667 O O . VAL B 1 33 ? 13.234 7.031 -11.516 1 90.94 33 VAL B O 1
ATOM 1670 N N . ASP B 1 34 ? 12.922 6.504 -13.617 1 81.38 34 ASP B N 1
ATOM 1671 C CA . ASP B 1 34 ? 12.852 7.887 -14.078 1 81.38 34 ASP B CA 1
ATOM 1672 C C . ASP B 1 34 ? 11.398 8.32 -14.289 1 81.38 34 ASP B C 1
ATOM 1674 O O . ASP B 1 34 ? 11.141 9.328 -14.953 1 81.38 34 ASP B O 1
ATOM 1678 N N . ARG B 1 35 ? 10.477 7.664 -13.812 1 80.81 35 ARG B N 1
ATOM 1679 C CA . ARG B 1 35 ? 9.078 8.031 -14.008 1 80.81 35 ARG B CA 1
ATOM 1680 C C . ARG B 1 35 ? 8.367 8.18 -12.664 1 80.81 35 ARG B C 1
ATOM 1682 O O . ARG B 1 35 ? 8.609 7.41 -11.734 1 80.81 35 ARG B O 1
ATOM 1689 N N . ALA B 1 36 ? 7.523 9.172 -12.727 1 73.44 36 ALA B N 1
ATOM 1690 C CA . ALA B 1 36 ? 6.684 9.344 -11.539 1 73.44 36 ALA B CA 1
ATOM 1691 C C . ALA B 1 36 ? 5.633 8.234 -11.445 1 73.44 36 ALA B C 1
ATOM 1693 O O . ALA B 1 36 ? 5 7.891 -12.445 1 73.44 36 ALA B O 1
ATOM 1694 N N . THR B 1 37 ? 5.445 7.734 -10.32 1 78 37 THR B N 1
ATOM 1695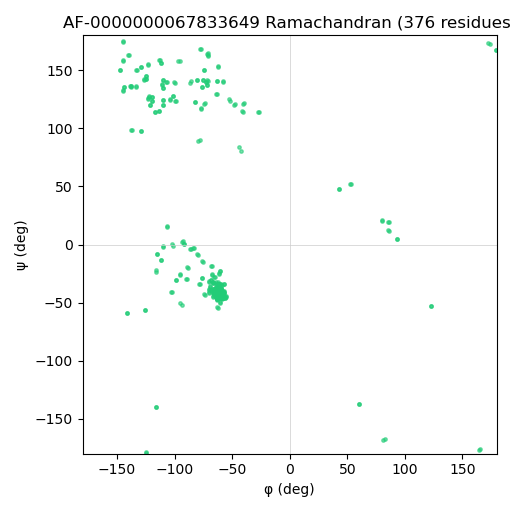 C CA . THR B 1 37 ? 4.535 6.617 -10.094 1 78 37 THR B CA 1
ATOM 1696 C C . THR B 1 37 ? 3.191 7.117 -9.57 1 78 37 THR B C 1
ATOM 1698 O O . THR B 1 37 ? 2.158 6.484 -9.797 1 78 37 THR B O 1
ATOM 1701 N N . HIS B 1 38 ? 3.246 8.195 -8.867 1 89.31 38 HIS B N 1
ATOM 1702 C CA . HIS B 1 38 ? 2.068 8.773 -8.227 1 89.31 38 HIS B CA 1
ATOM 1703 C C . HIS B 1 38 ? 1.932 10.25 -8.555 1 89.31 38 HIS B C 1
ATOM 1705 O O . HIS B 1 38 ? 2.91 10.906 -8.922 1 89.31 38 HIS B O 1
ATOM 1711 N N . GLU B 1 39 ? 0.72 10.711 -8.531 1 91.62 39 GLU B N 1
ATOM 1712 C CA . GLU B 1 39 ? 0.507 12.156 -8.531 1 91.62 39 GLU B CA 1
ATOM 1713 C C . GLU B 1 39 ? 0.812 12.758 -7.16 1 91.62 39 GLU B C 1
ATOM 1715 O O . GLU B 1 39 ? 0.535 12.141 -6.129 1 91.62 39 GLU B O 1
ATOM 1720 N N . LEU B 1 40 ? 1.409 13.922 -7.254 1 89.44 40 LEU B N 1
ATOM 1721 C CA . LEU B 1 40 ? 1.688 14.656 -6.023 1 89.44 40 LEU B CA 1
ATOM 1722 C C . LEU B 1 40 ? 0.667 15.766 -5.809 1 89.44 40 LEU B C 1
ATOM 1724 O O . LEU B 1 40 ? 0.381 16.531 -6.727 1 89.44 40 LEU B O 1
ATOM 1728 N N . LEU B 1 41 ? 0.076 15.773 -4.656 1 88.44 41 LEU B N 1
ATOM 1729 C CA . LEU B 1 41 ? -0.816 16.859 -4.277 1 88.44 41 LEU B CA 1
ATOM 1730 C C . LEU B 1 41 ? -0.269 17.609 -3.068 1 88.44 41 LEU B C 1
ATOM 1732 O O . LEU B 1 41 ? -0.195 17.062 -1.969 1 88.44 41 LEU B O 1
ATOM 1736 N N . VAL B 1 42 ? 0.094 18.875 -3.291 1 85.5 42 VAL B N 1
ATOM 1737 C CA . VAL B 1 42 ? 0.567 19.703 -2.186 1 85.5 42 VAL B CA 1
ATOM 1738 C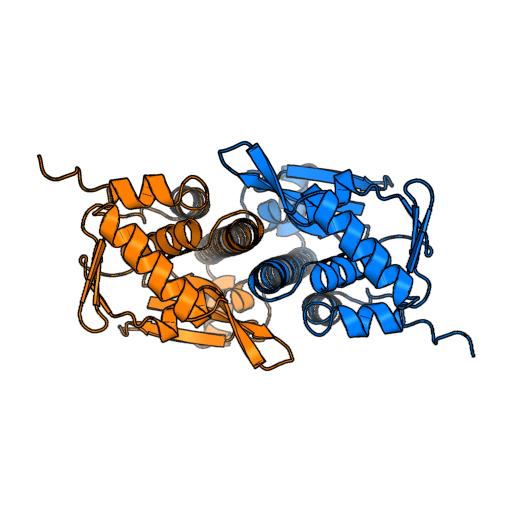 C . VAL B 1 42 ? -0.619 20.172 -1.347 1 85.5 42 VAL B C 1
ATOM 1740 O O . VAL B 1 42 ? -1.532 20.828 -1.861 1 85.5 42 VAL B O 1
ATOM 1743 N N . GLN B 1 43 ? -0.651 19.797 -0.193 1 80.94 43 GLN B N 1
ATOM 1744 C CA . GLN B 1 43 ? -1.761 20.141 0.693 1 80.94 43 GLN B CA 1
ATOM 1745 C C . GLN B 1 43 ? -1.44 21.375 1.526 1 80.94 43 GLN B C 1
ATOM 1747 O O . GLN B 1 43 ? -2.293 22.25 1.7 1 80.94 43 GLN B O 1
ATOM 1752 N N . VAL B 1 44 ? -0.315 21.328 2.139 1 82 44 VAL B N 1
ATOM 1753 C CA . VAL B 1 44 ? 0.156 22.484 2.898 1 82 44 VAL B CA 1
ATOM 1754 C C . VAL B 1 44 ? 1.491 22.969 2.334 1 82 44 VAL B C 1
ATOM 1756 O O . VAL B 1 44 ? 2.445 22.188 2.232 1 82 44 VAL B O 1
ATOM 1759 N N . GLY B 1 45 ? 1.429 24.188 1.99 1 79.06 45 GLY B N 1
ATOM 1760 C CA . GLY B 1 45 ? 2.609 24.75 1.355 1 79.06 45 GLY B CA 1
ATOM 1761 C C . GLY B 1 45 ? 3.768 24.938 2.316 1 79.06 45 GLY B C 1
ATOM 1762 O O . GLY B 1 45 ? 3.611 24.781 3.527 1 79.06 45 GLY B O 1
ATOM 1763 N N . GLY B 1 46 ? 5.035 25.125 1.854 1 78.88 46 GLY B N 1
ATOM 1764 C CA . GLY B 1 46 ? 6.289 25.391 2.547 1 78.88 46 GLY B CA 1
ATOM 1765 C C . GLY B 1 46 ? 7.496 25.344 1.63 1 78.88 46 GLY B C 1
ATOM 1766 O O . GLY B 1 46 ? 7.359 25.141 0.421 1 78.88 46 GLY B O 1
ATOM 1767 N N . PRO B 1 47 ? 8.516 25.688 2.158 1 84.44 47 PRO B N 1
ATOM 1768 C CA . PRO B 1 47 ? 9.719 25.672 1.324 1 84.44 47 PRO B CA 1
ATOM 1769 C C . PRO B 1 47 ? 10.094 24.281 0.843 1 84.44 47 PRO B C 1
ATOM 1771 O O . PRO B 1 47 ? 9.914 23.297 1.579 1 84.44 47 PRO B O 1
ATOM 1774 N N . TRP B 1 48 ? 10.547 24.266 -0.456 1 85.62 48 TRP B N 1
ATOM 1775 C CA . TRP B 1 48 ? 11.023 23.016 -1.042 1 85.62 48 TRP B CA 1
ATOM 1776 C C . TRP B 1 48 ? 12.43 23.188 -1.617 1 85.62 48 TRP B C 1
ATOM 1778 O O . TRP B 1 48 ? 12.758 24.266 -2.141 1 85.62 48 TRP B O 1
ATOM 1788 N N . LEU B 1 49 ? 13.117 22.172 -1.416 1 89.62 49 LEU B N 1
ATOM 1789 C CA . LEU B 1 49 ? 14.406 22.109 -2.096 1 89.62 49 LEU B CA 1
ATOM 1790 C C . LEU B 1 49 ? 14.32 21.219 -3.334 1 89.62 49 LEU B C 1
ATOM 1792 O O . LEU B 1 49 ? 13.641 20.188 -3.322 1 89.62 49 LEU B O 1
ATOM 1796 N N . ARG B 1 50 ? 14.969 21.672 -4.371 1 91.06 50 ARG B N 1
ATOM 1797 C CA . ARG B 1 50 ? 14.977 20.891 -5.602 1 91.06 50 ARG B CA 1
ATOM 1798 C C . ARG B 1 50 ? 16.391 20.609 -6.07 1 91.06 50 ARG B C 1
ATOM 1800 O O . ARG B 1 50 ? 17.281 21.469 -5.934 1 91.06 50 ARG B O 1
ATOM 1807 N N . ILE B 1 51 ? 16.578 19.469 -6.641 1 91.94 51 ILE B N 1
ATOM 1808 C CA . ILE B 1 51 ? 17.844 19.062 -7.258 1 91.94 51 ILE B CA 1
ATOM 1809 C C . ILE B 1 51 ? 17.562 18.359 -8.586 1 91.94 51 ILE B C 1
ATOM 1811 O O . ILE B 1 51 ? 16.609 17.594 -8.703 1 91.94 51 ILE B O 1
ATOM 1815 N N . GLY B 1 52 ? 18.344 18.688 -9.641 1 91.38 52 GLY B N 1
ATOM 1816 C CA . GLY B 1 52 ? 18.203 18 -10.914 1 91.38 52 GLY B CA 1
ATOM 1817 C C . GLY B 1 52 ? 18.5 16.516 -10.836 1 91.38 52 GLY B C 1
ATOM 1818 O O . GLY B 1 52 ? 19.312 16.094 -10.016 1 91.38 52 GLY B O 1
ATOM 1819 N N . THR B 1 53 ? 17.906 15.805 -11.703 1 89.31 53 THR B N 1
ATOM 1820 C CA . THR B 1 53 ? 18.016 14.352 -11.68 1 89.31 53 THR B CA 1
ATOM 1821 C C . THR B 1 53 ? 19.469 13.914 -11.836 1 89.31 53 THR B C 1
ATOM 1823 O O . THR B 1 53 ? 19.938 13.039 -11.109 1 89.31 53 THR B O 1
ATOM 1826 N N . GLU B 1 54 ? 20.172 14.477 -12.742 1 92.56 54 GLU B N 1
ATOM 1827 C CA . GLU B 1 54 ? 21.562 14.086 -12.984 1 92.56 54 GLU B CA 1
ATOM 1828 C C . GLU B 1 54 ? 22.438 14.43 -11.789 1 92.56 54 GLU B C 1
ATOM 1830 O O . GLU B 1 54 ? 23.297 13.625 -11.391 1 92.56 54 GLU B O 1
ATOM 1835 N N . ALA B 1 55 ? 22.234 15.586 -11.273 1 95.5 55 ALA B N 1
ATOM 1836 C CA . ALA B 1 55 ? 22.984 15.984 -10.086 1 95.5 55 ALA B CA 1
ATOM 1837 C C . ALA B 1 55 ? 22.672 15.07 -8.906 1 95.5 55 ALA B C 1
ATOM 1839 O O . ALA B 1 55 ? 23.562 14.742 -8.117 1 95.5 55 ALA B O 1
ATOM 1840 N N . PHE B 1 56 ? 21.5 14.742 -8.789 1 94.12 56 PHE B N 1
ATOM 1841 C CA . PHE B 1 56 ? 21.062 13.828 -7.734 1 94.12 56 PHE B CA 1
ATOM 1842 C C . PHE B 1 56 ? 21.75 12.477 -7.879 1 94.12 56 PHE B C 1
ATOM 1844 O O . PHE B 1 56 ? 22.266 11.93 -6.902 1 94.12 56 PHE B O 1
ATOM 1851 N N . ARG B 1 57 ? 21.781 12 -9.047 1 91.75 57 ARG B N 1
ATOM 1852 C CA . ARG B 1 57 ? 22.422 10.719 -9.312 1 91.75 57 ARG B CA 1
ATOM 1853 C C . ARG B 1 57 ? 23.906 10.781 -9 1 91.75 57 ARG B C 1
ATOM 1855 O O . ARG B 1 57 ? 24.469 9.828 -8.445 1 91.75 57 ARG B O 1
ATOM 1862 N N . ASP B 1 58 ? 24.484 11.82 -9.328 1 95.19 58 ASP B N 1
ATOM 1863 C CA . ASP B 1 58 ? 25.906 12.008 -9.031 1 95.19 58 ASP B CA 1
ATOM 1864 C C . ASP B 1 58 ? 26.156 12.039 -7.523 1 95.19 58 ASP B C 1
ATOM 1866 O O . ASP B 1 58 ? 27.141 11.492 -7.039 1 95.19 58 ASP B O 1
ATOM 1870 N N . ALA B 1 59 ? 25.25 12.727 -6.832 1 95.44 59 ALA B N 1
ATOM 1871 C CA . ALA B 1 59 ? 25.359 12.797 -5.375 1 95.44 59 ALA B CA 1
ATOM 1872 C C . ALA B 1 59 ? 25.25 11.406 -4.754 1 95.44 59 ALA B C 1
ATOM 1874 O O . ALA B 1 59 ? 26 11.07 -3.836 1 95.44 59 ALA B O 1
ATOM 1875 N N . LEU B 1 60 ? 24.391 10.625 -5.262 1 93.19 60 LEU B N 1
ATOM 1876 C CA . LEU B 1 60 ? 24.219 9.273 -4.75 1 93.19 60 LEU B CA 1
ATOM 1877 C C . LEU B 1 60 ? 25.453 8.43 -5.012 1 93.19 60 LEU B C 1
ATOM 1879 O O . LEU B 1 60 ? 25.859 7.641 -4.156 1 93.19 60 LEU B O 1
ATOM 1883 N N . ARG B 1 61 ? 26.031 8.617 -6.148 1 91.5 61 ARG B N 1
ATOM 1884 C CA . ARG B 1 61 ? 27.203 7.855 -6.523 1 91.5 61 ARG B CA 1
ATOM 1885 C C . ARG B 1 61 ? 28.422 8.266 -5.684 1 91.5 61 ARG B C 1
ATOM 1887 O O . ARG B 1 61 ? 29.266 7.43 -5.359 1 91.5 61 ARG B O 1
ATOM 1894 N N . SER B 1 62 ? 28.438 9.461 -5.32 1 95.75 62 SER B N 1
ATOM 1895 C CA . SER B 1 62 ? 29.609 10.016 -4.656 1 95.75 62 SER B CA 1
ATOM 1896 C C . SER B 1 62 ? 29.516 9.836 -3.145 1 95.75 62 SER B C 1
ATOM 1898 O O . SER B 1 62 ? 30.531 9.961 -2.441 1 95.75 62 SER B O 1
ATOM 1900 N N . SER B 1 63 ? 28.375 9.602 -2.596 1 96.69 63 SER B N 1
ATOM 1901 C CA . SER B 1 63 ? 28.188 9.5 -1.152 1 96.69 63 SER B CA 1
ATOM 1902 C C . SER B 1 63 ? 27.438 8.227 -0.781 1 96.69 63 SER B C 1
ATOM 1904 O O . SER B 1 63 ? 26.203 8.227 -0.716 1 96.69 63 SER B O 1
ATOM 1906 N N . PRO B 1 64 ? 28.156 7.227 -0.41 1 92.81 64 PRO B N 1
ATOM 1907 C CA . PRO B 1 64 ? 27.5 5.992 0.031 1 92.81 64 PRO B CA 1
ATOM 1908 C C . PRO B 1 64 ? 26.594 6.203 1.238 1 92.81 64 PRO B C 1
ATOM 1910 O O . PRO B 1 64 ? 25.547 5.566 1.345 1 92.81 64 PRO B O 1
ATOM 1913 N N . ALA B 1 65 ? 27 7.102 2.088 1 95.56 65 ALA B N 1
ATOM 1914 C CA . ALA B 1 65 ? 26.203 7.383 3.275 1 95.56 65 ALA B CA 1
ATOM 1915 C C . ALA B 1 65 ? 24.859 7.996 2.898 1 95.56 65 ALA B C 1
ATOM 1917 O O . ALA B 1 65 ? 23.828 7.641 3.469 1 95.56 65 ALA B O 1
ATOM 1918 N N . LEU B 1 66 ? 24.906 8.875 1.909 1 96.31 66 LEU B N 1
ATOM 1919 C CA . LEU B 1 66 ? 23.672 9.477 1.431 1 96.31 66 LEU B CA 1
ATOM 1920 C C . LEU B 1 66 ? 22.781 8.43 0.758 1 96.31 66 LEU B C 1
ATOM 1922 O O . LEU B 1 66 ? 21.562 8.398 0.987 1 96.31 66 LEU B O 1
ATOM 1926 N N . HIS B 1 67 ? 23.391 7.664 -0.023 1 95.56 67 HIS B N 1
ATOM 1927 C CA . HIS B 1 67 ? 22.656 6.621 -0.723 1 95.56 67 HIS B CA 1
ATOM 1928 C C . HIS B 1 67 ? 21.984 5.66 0.26 1 95.56 67 HIS B C 1
ATOM 1930 O O . HIS B 1 67 ? 20.797 5.348 0.123 1 95.56 67 HIS B O 1
ATOM 1936 N N . GLU B 1 68 ? 22.688 5.281 1.238 1 95 68 GLU B N 1
ATOM 1937 C CA . GLU B 1 68 ? 22.156 4.391 2.266 1 95 68 GLU B CA 1
ATOM 1938 C C . GLU B 1 68 ? 20.984 5.035 3.008 1 95 68 GLU B C 1
ATOM 1940 O O . GLU B 1 68 ? 19.969 4.383 3.266 1 95 68 GLU B O 1
ATOM 1945 N N . LEU B 1 69 ? 21.156 6.227 3.355 1 96.5 69 LEU B N 1
ATOM 1946 C CA . LEU B 1 69 ? 20.094 6.961 4.043 1 96.5 69 LEU B CA 1
ATOM 1947 C C . LEU B 1 69 ? 18.828 7.004 3.201 1 96.5 69 LEU B C 1
ATOM 1949 O O . LEU B 1 69 ? 17.734 6.793 3.717 1 96.5 69 LEU B O 1
ATOM 1953 N N . LEU B 1 70 ? 18.984 7.195 1.913 1 96.44 70 LEU B N 1
ATOM 1954 C CA . LEU B 1 70 ? 17.812 7.309 1.037 1 96.44 70 LEU B CA 1
ATOM 1955 C C . LEU B 1 70 ? 17.188 5.941 0.789 1 96.44 70 LEU B C 1
ATOM 1957 O O . LEU B 1 70 ? 15.977 5.836 0.592 1 96.44 70 LEU B O 1
ATOM 1961 N N . LEU B 1 71 ? 18.016 4.902 0.829 1 96.31 71 LEU B N 1
ATOM 1962 C CA . LEU B 1 71 ? 17.453 3.557 0.782 1 96.31 71 LEU B CA 1
ATOM 1963 C C . LEU B 1 71 ? 16.641 3.268 2.031 1 96.31 71 LEU B C 1
ATOM 1965 O O . LEU B 1 71 ? 15.555 2.674 1.946 1 96.31 71 LEU B O 1
ATOM 1969 N N . HIS B 1 72 ? 17.094 3.729 3.164 1 96.5 72 HIS B N 1
ATOM 1970 C CA . HIS B 1 72 ? 16.328 3.607 4.398 1 96.5 72 HIS B CA 1
ATOM 1971 C C . HIS B 1 72 ? 15.016 4.375 4.305 1 96.5 72 HIS B C 1
ATOM 1973 O O . HIS B 1 72 ? 13.961 3.871 4.711 1 96.5 72 HIS B O 1
ATOM 1979 N N . TYR B 1 73 ? 15.086 5.535 3.76 1 96.31 73 TYR B N 1
ATOM 1980 C CA . TYR B 1 73 ? 13.867 6.324 3.582 1 96.31 73 TYR B CA 1
ATOM 1981 C C . TYR B 1 73 ? 12.883 5.609 2.662 1 96.31 73 TYR B C 1
ATOM 1983 O O . TYR B 1 73 ? 11.68 5.578 2.932 1 96.31 73 TYR B O 1
ATOM 1991 N N . THR B 1 74 ? 13.406 5.051 1.598 1 95.75 74 THR B N 1
ATOM 1992 C CA . THR B 1 74 ? 12.57 4.301 0.669 1 95.75 74 THR B CA 1
ATOM 1993 C C . THR B 1 74 ? 11.852 3.158 1.388 1 95.75 74 THR B C 1
ATOM 1995 O O . THR B 1 74 ? 10.672 2.912 1.148 1 95.75 74 THR B O 1
ATOM 1998 N N . HIS B 1 75 ? 12.562 2.492 2.252 1 95.69 75 HIS B N 1
ATOM 1999 C CA . HIS B 1 75 ? 11.945 1.426 3.035 1 95.69 75 HIS B CA 1
ATOM 2000 C C . HIS B 1 75 ? 10.805 1.96 3.893 1 95.69 75 HIS B C 1
ATOM 2002 O O . HIS B 1 75 ? 9.742 1.341 3.975 1 95.69 75 HIS B O 1
ATOM 2008 N N . THR B 1 76 ? 11.016 3.105 4.535 1 95.06 76 THR B N 1
ATOM 2009 C CA . THR B 1 76 ? 9.977 3.691 5.379 1 95.06 76 THR B CA 1
ATOM 2010 C C . THR B 1 76 ? 8.742 4.051 4.555 1 95.06 76 THR B C 1
ATOM 2012 O O . THR B 1 76 ? 7.617 3.896 5.023 1 95.06 76 THR B O 1
ATOM 2015 N N . VAL B 1 77 ? 8.938 4.547 3.334 1 94.94 77 VAL B N 1
ATOM 2016 C CA . VAL B 1 77 ? 7.824 4.875 2.451 1 94.94 77 VAL B CA 1
ATOM 2017 C C . VAL B 1 77 ? 7.055 3.604 2.098 1 94.94 77 VAL B C 1
ATOM 2019 O O . VAL B 1 77 ? 5.82 3.588 2.137 1 94.94 77 VAL B O 1
ATOM 2022 N N . MET B 1 78 ? 7.738 2.561 1.793 1 94.12 78 MET B N 1
ATOM 2023 C CA . MET B 1 78 ? 7.094 1.288 1.481 1 94.12 78 MET B CA 1
ATOM 2024 C C . MET B 1 78 ? 6.27 0.79 2.664 1 94.12 78 MET B C 1
ATOM 2026 O O . MET B 1 78 ? 5.164 0.279 2.484 1 94.12 78 MET B O 1
ATOM 2030 N N . MET B 1 79 ? 6.805 0.935 3.85 1 93.69 79 MET B N 1
ATOM 2031 C CA . MET B 1 79 ? 6.078 0.53 5.051 1 93.69 79 MET B CA 1
ATOM 2032 C C . MET B 1 79 ? 4.82 1.369 5.234 1 93.69 79 MET B C 1
ATOM 2034 O O . MET B 1 79 ? 3.777 0.853 5.637 1 93.69 79 MET B O 1
ATOM 2038 N N . THR B 1 80 ? 4.949 2.615 4.973 1 94.44 80 THR B N 1
ATOM 2039 C CA . THR B 1 80 ? 3.789 3.496 5.066 1 94.44 80 THR B CA 1
ATOM 2040 C C . THR B 1 80 ? 2.705 3.07 4.078 1 94.44 80 THR B C 1
ATOM 2042 O O . THR B 1 80 ? 1.529 2.984 4.438 1 94.44 80 THR B O 1
ATOM 2045 N N . VAL B 1 81 ? 3.088 2.783 2.861 1 95.5 81 VAL B N 1
ATOM 2046 C CA . VAL B 1 81 ? 2.133 2.354 1.845 1 95.5 81 VAL B CA 1
ATOM 2047 C C . VAL B 1 81 ? 1.507 1.022 2.252 1 95.5 81 VAL B C 1
ATOM 2049 O O . VAL B 1 81 ? 0.302 0.817 2.082 1 95.5 81 VAL B O 1
ATOM 2052 N N . SER B 1 82 ? 2.305 0.15 2.762 1 95.19 82 SER B N 1
ATOM 2053 C CA . SER B 1 82 ? 1.813 -1.137 3.244 1 95.19 82 SER B CA 1
ATOM 2054 C C . SER B 1 82 ? 0.778 -0.954 4.348 1 95.19 82 SER B C 1
ATOM 2056 O O . SER B 1 82 ? -0.266 -1.61 4.344 1 95.19 82 SER B O 1
ATOM 2058 N N . GLN B 1 83 ? 1.082 -0.093 5.27 1 95.31 83 GLN B N 1
ATOM 2059 C CA . GLN B 1 83 ? 0.13 0.19 6.34 1 95.31 83 GLN B CA 1
ATOM 2060 C C . GLN B 1 83 ? -1.159 0.788 5.781 1 95.31 83 GLN B C 1
ATOM 2062 O O . GLN B 1 83 ? -2.246 0.526 6.301 1 95.31 83 GLN B O 1
ATOM 2067 N N . THR B 1 84 ? -1.021 1.621 4.785 1 96.62 84 THR B N 1
ATOM 2068 C CA . THR B 1 84 ? -2.203 2.176 4.133 1 96.62 84 THR B CA 1
ATOM 2069 C C . THR B 1 84 ? -3.035 1.072 3.488 1 96.62 84 THR B C 1
ATOM 2071 O O . THR B 1 84 ? -4.262 1.058 3.613 1 96.62 84 THR B O 1
ATOM 2074 N N . ALA B 1 85 ? -2.35 0.175 2.811 1 96.19 85 ALA B N 1
ATOM 2075 C CA . ALA B 1 85 ? -3.049 -0.958 2.209 1 96.19 85 ALA B CA 1
ATOM 2076 C C . ALA B 1 85 ? -3.799 -1.764 3.266 1 96.19 85 ALA B C 1
ATOM 2078 O O . ALA B 1 85 ? -4.973 -2.09 3.088 1 96.19 85 ALA B O 1
ATOM 2079 N N . MET B 1 86 ? -3.123 -2.023 4.348 1 94.69 86 MET B N 1
ATOM 2080 C CA . MET B 1 86 ? -3.723 -2.768 5.449 1 94.69 86 MET B CA 1
ATOM 2081 C C . MET B 1 86 ? -4.902 -2.004 6.043 1 94.69 86 MET B C 1
ATOM 2083 O O . MET B 1 86 ? -5.973 -2.576 6.258 1 94.69 86 MET B O 1
ATOM 2087 N N . SER B 1 87 ? -4.715 -0.753 6.285 1 95.25 87 SER B N 1
ATOM 2088 C CA . SER B 1 87 ? -5.75 0.099 6.859 1 95.25 87 SER B CA 1
ATOM 2089 C C . SER B 1 87 ? -6.988 0.141 5.973 1 95.25 87 SER B C 1
ATOM 2091 O O . SER B 1 87 ? -8.109 -0.028 6.453 1 95.25 87 SER B O 1
ATOM 2093 N N . ASN B 1 88 ? -6.805 0.305 4.695 1 95.31 88 ASN B N 1
ATOM 2094 C CA . ASN B 1 88 ? -7.902 0.396 3.74 1 95.31 88 ASN B CA 1
ATOM 2095 C C . ASN B 1 88 ? -8.688 -0.912 3.656 1 95.31 88 ASN B C 1
ATOM 2097 O O . ASN B 1 88 ? -9.875 -0.909 3.352 1 95.31 88 ASN B O 1
ATOM 2101 N N . GLY B 1 89 ? -8.031 -1.948 3.926 1 93.19 89 GLY B N 1
ATOM 2102 C CA . GLY B 1 89 ? -8.672 -3.248 3.822 1 93.19 89 GLY B CA 1
ATOM 2103 C C . GLY B 1 89 ? -9.344 -3.686 5.109 1 93.19 89 GLY B C 1
ATOM 2104 O O . GLY B 1 89 ? -10.383 -4.344 5.078 1 93.19 89 GLY B O 1
ATOM 2105 N N . ALA B 1 90 ? -8.836 -3.262 6.262 1 91.88 90 ALA B N 1
ATOM 2106 C CA . ALA B 1 90 ? -9.219 -3.945 7.496 1 91.88 90 ALA B CA 1
ATOM 2107 C C . ALA B 1 90 ? -9.984 -3.014 8.43 1 91.88 90 ALA B C 1
ATOM 2109 O O . ALA B 1 90 ? -10.695 -3.471 9.328 1 91.88 90 ALA B O 1
ATOM 2110 N N . TYR B 1 91 ? -9.852 -1.756 8.305 1 94.25 91 TYR B N 1
ATOM 2111 C CA . TYR B 1 91 ? -10.336 -0.862 9.352 1 94.25 91 TYR B CA 1
ATOM 2112 C C . TYR B 1 91 ? -11.5 -0.02 8.859 1 94.25 91 TYR B C 1
ATOM 2114 O O . TYR B 1 91 ? -11.68 0.157 7.648 1 94.25 91 TYR B O 1
ATOM 2122 N N . SER B 1 92 ? -12.289 0.486 9.828 1 95.12 92 SER B N 1
ATOM 2123 C CA . SER B 1 92 ? -13.406 1.372 9.516 1 95.12 92 SER B CA 1
ATOM 2124 C C . SER B 1 92 ? -12.914 2.744 9.062 1 95.12 92 SER B C 1
ATOM 2126 O O . SER B 1 92 ? -11.758 3.105 9.305 1 95.12 92 SER B O 1
ATOM 2128 N N . VAL B 1 93 ? -13.797 3.486 8.469 1 96.62 93 VAL B N 1
ATOM 2129 C CA . VAL B 1 93 ? -13.43 4.812 7.992 1 96.62 93 VAL B CA 1
ATOM 2130 C C . VAL B 1 93 ? -13.047 5.703 9.172 1 96.62 93 VAL B C 1
ATOM 2132 O O . VAL B 1 93 ? -12.156 6.547 9.062 1 96.62 93 VAL B O 1
ATOM 2135 N N . GLU B 1 94 ? -13.719 5.508 10.359 1 96.94 94 GLU B N 1
ATOM 2136 C CA . GLU B 1 94 ? -13.375 6.262 11.562 1 96.94 94 GLU B CA 1
ATOM 2137 C C . GLU B 1 94 ? -11.93 6.012 11.977 1 96.94 94 GLU B C 1
ATOM 2139 O O . GLU B 1 94 ? -11.195 6.949 12.281 1 96.94 94 GLU B O 1
ATOM 2144 N N . GLU B 1 95 ? -11.57 4.77 11.953 1 96.75 95 GLU B N 1
ATOM 2145 C CA . GLU B 1 95 ? -10.203 4.391 12.32 1 96.75 95 GLU B CA 1
ATOM 2146 C C . GLU B 1 95 ? -9.195 4.934 11.305 1 96.75 95 GLU B C 1
ATOM 2148 O O . GLU B 1 95 ? -8.133 5.43 11.688 1 96.75 95 GLU B O 1
ATOM 2153 N N . ARG B 1 96 ? -9.547 4.844 10.055 1 97.44 96 ARG B N 1
ATOM 2154 C CA . ARG B 1 96 ? -8.68 5.34 8.992 1 97.44 96 ARG B CA 1
ATOM 2155 C C . ARG B 1 96 ? -8.523 6.855 9.078 1 97.44 96 ARG B C 1
ATOM 2157 O O . ARG B 1 96 ? -7.438 7.387 8.836 1 97.44 96 ARG B O 1
ATOM 2164 N N . LEU B 1 97 ? -9.617 7.52 9.375 1 98.06 97 LEU B N 1
ATOM 2165 C C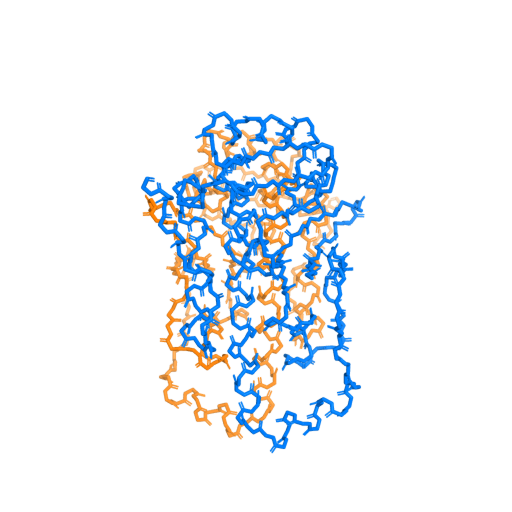A . LEU B 1 97 ? -9.562 8.969 9.539 1 98.06 97 LEU B CA 1
ATOM 2166 C C . LEU B 1 97 ? -8.672 9.352 10.711 1 98.06 97 LEU B C 1
ATOM 2168 O O . LEU B 1 97 ? -7.863 10.281 10.609 1 98.06 97 LEU B O 1
ATOM 2172 N N . ALA B 1 98 ? -8.836 8.68 11.797 1 98.19 98 ALA B N 1
ATOM 2173 C CA . ALA B 1 98 ? -7.98 8.945 12.953 1 98.19 98 ALA B CA 1
ATOM 2174 C C . ALA B 1 98 ? -6.508 8.789 12.586 1 98.19 98 ALA B C 1
ATOM 2176 O O . ALA B 1 98 ? -5.684 9.648 12.93 1 98.19 98 ALA B O 1
ATOM 2177 N N . ARG B 1 99 ? -6.184 7.734 11.891 1 97.38 99 ARG B N 1
ATOM 2178 C CA . ARG B 1 99 ? -4.812 7.523 11.43 1 97.38 99 ARG B CA 1
ATOM 2179 C C . ARG B 1 99 ? -4.348 8.672 10.547 1 97.38 99 ARG B C 1
ATOM 2181 O O . ARG B 1 99 ? -3.238 9.188 10.711 1 97.38 99 ARG B O 1
ATOM 2188 N N . TRP B 1 100 ? -5.203 9.031 9.641 1 97.56 100 TRP B N 1
ATOM 2189 C CA . TRP B 1 100 ? -4.828 10.07 8.695 1 97.56 100 TRP B CA 1
ATOM 2190 C C . TRP B 1 100 ? -4.52 11.383 9.414 1 97.56 100 TRP B C 1
ATOM 2192 O O . TRP B 1 100 ? -3.525 12.047 9.117 1 97.56 100 TRP B O 1
ATOM 2202 N N . ILE B 1 101 ? -5.363 11.727 10.328 1 97 101 ILE B N 1
ATOM 2203 C CA . ILE B 1 101 ? -5.188 12.961 11.094 1 97 101 ILE B CA 1
ATOM 2204 C C . ILE B 1 101 ? -3.867 12.914 11.859 1 97 101 ILE B C 1
ATOM 2206 O O . ILE B 1 101 ? -3.133 13.898 11.906 1 97 101 ILE B O 1
ATOM 2210 N N . LEU B 1 102 ? -3.555 11.773 12.469 1 97 102 LEU B N 1
ATOM 2211 C CA . LEU B 1 102 ? -2.301 11.617 13.195 1 97 102 LEU B CA 1
ATOM 2212 C C . LEU B 1 102 ? -1.105 11.797 12.266 1 97 102 LEU B C 1
ATOM 2214 O O . LEU B 1 102 ? -0.139 12.477 12.617 1 97 102 LEU B O 1
ATOM 2218 N N . MET B 1 103 ? -1.188 11.219 11.117 1 96.38 103 MET B N 1
ATOM 2219 C CA . MET B 1 103 ? -0.104 11.344 10.148 1 96.38 103 MET B CA 1
ATOM 2220 C C . MET B 1 103 ? 0.103 12.805 9.75 1 96.38 103 MET B C 1
ATOM 2222 O O . MET B 1 103 ? 1.239 13.273 9.672 1 96.38 103 MET B O 1
ATOM 2226 N N . ALA B 1 104 ? -0.994 13.461 9.477 1 94.81 104 ALA B N 1
ATOM 2227 C CA . ALA B 1 104 ? -0.915 14.875 9.125 1 94.81 104 ALA B CA 1
ATOM 2228 C C . ALA B 1 104 ? -0.357 15.695 10.281 1 94.81 104 ALA B C 1
ATOM 2230 O O . ALA B 1 104 ? 0.485 16.578 10.078 1 94.81 104 ALA B O 1
ATOM 2231 N N . HIS B 1 105 ? -0.822 15.398 11.43 1 95.44 105 HIS B N 1
ATOM 2232 C CA . HIS B 1 105 ? -0.406 16.109 12.625 1 95.44 105 HIS B CA 1
ATOM 2233 C C . HIS B 1 105 ? 1.097 15.984 12.852 1 95.44 105 HIS B C 1
ATOM 2235 O O . HIS B 1 105 ? 1.743 16.922 13.312 1 95.44 105 HIS B O 1
ATOM 2241 N N . ASP B 1 106 ? 1.678 14.875 12.594 1 94.62 106 ASP B N 1
ATOM 2242 C CA . ASP B 1 106 ? 3.115 14.656 12.719 1 94.62 106 ASP B CA 1
ATOM 2243 C C . ASP B 1 106 ? 3.898 15.586 11.797 1 94.62 106 ASP B C 1
ATOM 2245 O O . ASP B 1 106 ? 5.078 15.852 12.031 1 94.62 106 ASP B O 1
ATOM 2249 N N . ARG B 1 107 ? 3.303 16.062 10.781 1 92.5 107 ARG B N 1
ATOM 2250 C CA . ARG B 1 107 ? 4.031 16.719 9.695 1 92.5 107 ARG B CA 1
ATOM 2251 C C . ARG B 1 107 ? 3.727 18.219 9.656 1 92.5 107 ARG B C 1
ATOM 2253 O O . ARG B 1 107 ? 4.406 18.969 8.961 1 92.5 107 ARG B O 1
ATOM 2260 N N . LEU B 1 108 ? 2.748 18.578 10.344 1 90.38 108 LEU B N 1
ATOM 2261 C CA . LEU B 1 108 ? 2.338 19.969 10.359 1 90.38 108 LEU B CA 1
ATOM 2262 C C . LEU B 1 108 ? 2.604 20.594 11.727 1 90.38 108 LEU B C 1
ATOM 2264 O O . LEU B 1 108 ? 2.699 19.891 12.734 1 90.38 108 LEU B O 1
ATOM 2268 N N . GLU B 1 109 ? 2.742 21.891 11.688 1 88.44 109 GLU B N 1
ATOM 2269 C CA . GLU B 1 109 ? 2.941 22.594 12.953 1 88.44 109 GLU B CA 1
ATOM 2270 C C . GLU B 1 109 ? 1.606 22.922 13.609 1 88.44 109 GLU B C 1
ATOM 2272 O O . GLU B 1 109 ? 0.638 23.281 12.938 1 88.44 109 GLU B O 1
ATOM 2277 N N . GLY B 1 110 ? 1.62 22.766 14.914 1 90.62 110 GLY B N 1
ATOM 2278 C CA . GLY B 1 110 ? 0.423 23.109 15.656 1 90.62 110 GLY B CA 1
ATOM 2279 C C . GLY B 1 110 ? -0.632 22.016 15.633 1 90.62 110 GLY B C 1
ATOM 2280 O O . GLY B 1 110 ? -0.338 20.875 15.297 1 90.62 110 GLY B O 1
ATOM 2281 N N . ASN B 1 111 ? -1.864 22.391 16.094 1 94.75 111 ASN B N 1
ATOM 2282 C CA . ASN B 1 111 ? -2.936 21.406 16.219 1 94.75 111 ASN B CA 1
ATOM 2283 C C . ASN B 1 111 ? -4.035 21.641 15.188 1 94.75 111 ASN B C 1
ATOM 2285 O O . ASN B 1 111 ? -4.984 20.859 15.094 1 94.75 111 ASN B O 1
ATOM 2289 N N . ASP B 1 112 ? -3.846 22.688 14.398 1 93.62 112 ASP B N 1
ATOM 2290 C CA . ASP B 1 112 ? -4.879 23.047 13.422 1 93.62 112 ASP B CA 1
ATOM 2291 C C . ASP B 1 112 ? -4.527 22.516 12.031 1 93.62 112 ASP B C 1
ATOM 2293 O O . ASP B 1 112 ? -3.449 22.812 11.508 1 93.62 112 ASP B O 1
ATOM 2297 N N . LEU B 1 113 ? -5.465 21.734 11.516 1 92.81 113 LEU B N 1
ATOM 2298 C CA . LEU B 1 113 ? -5.324 21.203 10.172 1 92.81 113 LEU B CA 1
ATOM 2299 C C . LEU B 1 113 ? -6.387 21.781 9.242 1 92.81 113 LEU B C 1
ATOM 2301 O O . LEU B 1 113 ? -7.582 21.578 9.453 1 92.81 113 LEU B O 1
ATOM 2305 N N . SER B 1 114 ? -5.988 22.531 8.266 1 90.62 114 SER B N 1
ATOM 2306 C CA . SER B 1 114 ? -6.918 23.094 7.293 1 90.62 114 SER B CA 1
ATOM 2307 C C . SER B 1 114 ? -7.34 22.062 6.254 1 90.62 114 SER B C 1
ATOM 2309 O O . SER B 1 114 ? -6.684 21.922 5.223 1 90.62 114 SER B O 1
ATOM 2311 N N . LEU B 1 115 ? -8.398 21.375 6.566 1 87.56 115 LEU B N 1
ATOM 2312 C CA . LEU B 1 115 ? -8.859 20.281 5.723 1 87.56 115 LEU B CA 1
ATOM 2313 C C . LEU B 1 115 ? -10.367 20.375 5.492 1 87.56 115 LEU B C 1
ATOM 2315 O O . LEU B 1 115 ? -11.125 20.688 6.414 1 87.56 115 LEU B O 1
ATOM 2319 N N . THR B 1 116 ? -10.758 20.156 4.23 1 90.25 116 THR B N 1
ATOM 2320 C CA . THR B 1 116 ? -12.18 20.062 3.926 1 90.25 116 THR B CA 1
ATOM 2321 C C . THR B 1 116 ? -12.625 18.594 3.879 1 90.25 116 THR B C 1
ATOM 2323 O O . THR B 1 116 ? -11.797 17.703 3.705 1 90.25 116 THR B O 1
ATOM 2326 N N . HIS B 1 117 ? -13.938 18.406 4.062 1 92.75 117 HIS B N 1
ATOM 2327 C CA . HIS B 1 117 ? -14.484 17.062 3.967 1 92.75 117 HIS B CA 1
ATOM 2328 C C . HIS B 1 117 ? -14.273 16.484 2.576 1 92.75 117 HIS B C 1
ATOM 2330 O O . HIS B 1 117 ? -14.016 15.281 2.434 1 92.75 117 HIS B O 1
ATOM 2336 N N . ASP B 1 118 ? -14.328 17.359 1.591 1 92.12 118 ASP B N 1
ATOM 2337 C CA . ASP B 1 118 ? -14.125 16.922 0.214 1 92.12 118 ASP B CA 1
ATOM 2338 C C . ASP B 1 118 ? -12.703 16.422 0.004 1 92.12 118 ASP B C 1
ATOM 2340 O O . ASP B 1 118 ? -12.492 15.375 -0.621 1 92.12 118 ASP B O 1
ATOM 2344 N N . PHE B 1 119 ? -11.852 17.109 0.548 1 92.06 119 PHE B N 1
ATOM 2345 C CA . PHE B 1 119 ? -10.461 16.688 0.441 1 92.06 119 PHE B CA 1
ATOM 2346 C C . PHE B 1 119 ? -10.234 15.344 1.115 1 92.06 119 PHE B C 1
ATOM 2348 O O . PHE B 1 119 ? -9.625 14.445 0.534 1 92.06 119 PHE B O 1
ATOM 2355 N N . LEU B 1 120 ? -10.766 15.195 2.244 1 94.25 120 LEU B N 1
ATOM 2356 C CA . LEU B 1 120 ? -10.586 13.969 3.014 1 94.25 120 LEU B CA 1
ATOM 2357 C C . LEU B 1 120 ? -11.266 12.789 2.322 1 94.25 120 LEU B C 1
ATOM 2359 O O . LEU B 1 120 ? -10.789 11.656 2.41 1 94.25 120 LEU B O 1
ATOM 2363 N N . SER B 1 121 ? -12.375 13.062 1.654 1 95.44 121 SER B N 1
ATOM 2364 C CA . SER B 1 121 ? -13.055 11.992 0.938 1 95.44 121 SER B CA 1
ATOM 2365 C C . SER B 1 121 ? -12.156 11.391 -0.143 1 95.44 121 SER B C 1
ATOM 2367 O O . SER B 1 121 ? -12.188 10.188 -0.386 1 95.44 121 SER B O 1
ATOM 2369 N N . ILE B 1 122 ? -11.305 12.195 -0.775 1 92.31 122 ILE B N 1
ATOM 2370 C CA . ILE B 1 122 ? -10.359 11.742 -1.789 1 92.31 122 ILE B CA 1
ATOM 2371 C C . ILE B 1 122 ? -9.211 10.977 -1.125 1 92.31 122 ILE B C 1
ATOM 2373 O O . ILE B 1 122 ? -8.859 9.883 -1.555 1 92.31 122 ILE B O 1
ATOM 2377 N N . MET B 1 123 ? -8.719 11.484 -0.054 1 93.19 123 MET B N 1
ATOM 2378 C CA . MET B 1 123 ? -7.57 10.875 0.616 1 93.19 123 MET B CA 1
ATOM 2379 C C . MET B 1 123 ? -7.934 9.508 1.184 1 93.19 123 MET B C 1
ATOM 2381 O O . MET B 1 123 ? -7.117 8.586 1.16 1 93.19 123 MET B O 1
ATOM 2385 N N . LEU B 1 124 ? -9.164 9.406 1.567 1 95.19 124 LEU B N 1
ATOM 2386 C CA . LEU B 1 124 ? -9.602 8.188 2.242 1 95.19 124 LEU B CA 1
ATOM 2387 C C . LEU B 1 124 ? -10.367 7.285 1.287 1 95.19 124 LEU B C 1
ATOM 2389 O O . LEU B 1 124 ? -10.875 6.234 1.691 1 95.19 124 LEU B O 1
ATOM 2393 N N . ALA B 1 125 ? -10.539 7.699 0.07 1 92.81 125 ALA B N 1
ATOM 2394 C CA . ALA B 1 125 ? -11.234 6.938 -0.963 1 92.81 125 ALA B CA 1
ATOM 2395 C C . ALA B 1 125 ? -12.625 6.512 -0.49 1 92.81 125 ALA B C 1
ATOM 2397 O O . ALA B 1 125 ? -12.984 5.336 -0.585 1 92.81 125 ALA B O 1
ATOM 2398 N N . THR B 1 126 ? -13.391 7.473 -0.008 1 94.38 126 THR B N 1
ATOM 2399 C CA . THR B 1 126 ? -14.758 7.211 0.434 1 94.38 126 THR B CA 1
ATOM 2400 C C . THR B 1 126 ? -15.664 8.398 0.126 1 94.38 126 THR B C 1
ATOM 2402 O O . THR B 1 126 ? -15.211 9.406 -0.429 1 94.38 126 THR B O 1
ATOM 2405 N N . GLN B 1 127 ? -16.906 8.234 0.385 1 95.31 127 GLN B N 1
ATOM 2406 C CA . GLN B 1 127 ? -17.859 9.305 0.114 1 95.31 127 GLN B CA 1
ATOM 2407 C C . GLN B 1 127 ? -17.734 10.422 1.146 1 95.31 127 GLN B C 1
ATOM 2409 O O . GLN B 1 127 ? -17.453 10.164 2.316 1 95.31 127 GLN B O 1
ATOM 2414 N N . ARG B 1 128 ? -18.062 11.633 0.629 1 95.56 128 ARG B N 1
ATOM 2415 C CA . ARG B 1 128 ? -18.016 12.812 1.486 1 95.56 128 ARG B CA 1
ATOM 2416 C C . ARG B 1 128 ? -18.906 12.648 2.703 1 95.56 128 ARG B C 1
ATOM 2418 O O . ARG B 1 128 ? -18.547 13.047 3.812 1 95.56 128 ARG B O 1
ATOM 2425 N N . SER B 1 129 ? -20.094 12.086 2.48 1 97.5 129 SER B N 1
ATOM 2426 C CA . SER B 1 129 ? -21.047 11.883 3.572 1 97.5 129 SER B CA 1
ATOM 2427 C C . SER B 1 129 ? -20.469 10.961 4.641 1 97.5 129 SER B C 1
ATOM 2429 O O . SER B 1 129 ? -20.703 11.172 5.836 1 97.5 129 SER B O 1
ATOM 2431 N N . THR B 1 130 ? -19.75 9.969 4.223 1 96.94 130 THR B N 1
ATOM 2432 C CA . THR B 1 130 ? -19.094 9.039 5.145 1 96.94 130 THR B CA 1
ATOM 2433 C C . THR B 1 130 ? -18.031 9.75 5.961 1 96.94 130 THR B C 1
ATOM 2435 O O . THR B 1 130 ? -17.906 9.531 7.168 1 96.94 130 THR B O 1
ATOM 2438 N N . VAL B 1 131 ? -17.281 10.609 5.336 1 96.81 131 VAL B N 1
ATOM 2439 C CA . VAL B 1 131 ? -16.25 11.391 6.016 1 96.81 131 VAL B CA 1
ATOM 2440 C C . VAL B 1 131 ? -16.891 12.297 7.055 1 96.81 131 VAL B C 1
ATOM 2442 O O . VAL B 1 131 ? -16.406 12.406 8.188 1 96.81 131 VAL B O 1
ATOM 2445 N N . THR B 1 132 ? -17.969 12.938 6.652 1 96.94 132 THR B N 1
ATOM 2446 C CA . THR B 1 132 ? -18.688 13.828 7.559 1 96.94 132 THR B CA 1
ATOM 2447 C C . THR B 1 132 ? -19.109 13.094 8.828 1 96.94 132 THR B C 1
ATOM 2449 O O . THR B 1 132 ? -18.891 13.586 9.938 1 96.94 132 THR B O 1
ATOM 2452 N N . LEU B 1 133 ? -19.641 11.883 8.648 1 97.88 133 LEU B N 1
ATOM 2453 C CA . LEU B 1 133 ? -20.062 11.078 9.789 1 97.88 133 LEU B CA 1
ATOM 2454 C C . LEU B 1 133 ? -18.875 10.664 10.641 1 97.88 133 LEU B C 1
ATOM 2456 O O . LEU B 1 133 ? -18.969 10.648 11.875 1 97.88 133 LEU B O 1
ATOM 2460 N N . ALA B 1 134 ? -17.812 10.359 10.023 1 98 134 ALA B N 1
ATOM 2461 C CA . ALA B 1 134 ? -16.609 9.969 10.75 1 98 134 ALA B CA 1
ATOM 2462 C C . ALA B 1 134 ? -16.047 11.133 11.562 1 98 134 ALA B C 1
ATOM 2464 O O . ALA B 1 134 ? -15.609 10.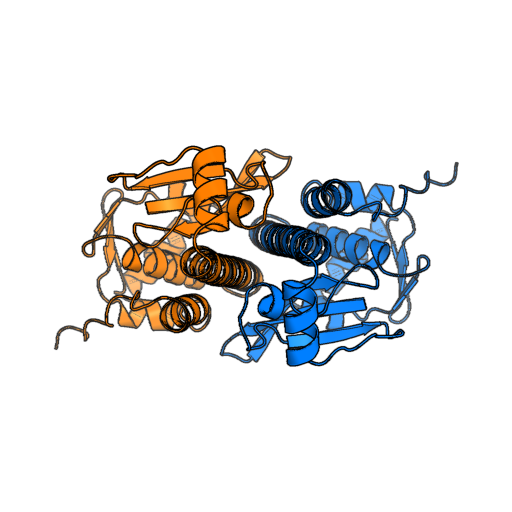953 12.695 1 98 134 ALA B O 1
ATOM 2465 N N . ILE B 1 135 ? -16.047 12.273 10.961 1 97.69 135 ILE B N 1
ATOM 2466 C CA . ILE B 1 135 ? -15.586 13.477 11.656 1 97.69 135 ILE B CA 1
ATOM 2467 C C . ILE B 1 135 ? -16.484 13.734 12.867 1 97.69 135 ILE B C 1
ATOM 2469 O O . ILE B 1 135 ? -15.984 14.023 13.961 1 97.69 135 ILE B O 1
ATOM 2473 N N . GLN B 1 136 ? -17.734 13.625 12.664 1 97.69 136 GLN B N 1
ATOM 2474 C CA . GLN B 1 136 ? -18.672 13.82 13.766 1 97.69 136 GLN B CA 1
ATOM 2475 C C . GLN B 1 136 ? -18.406 12.828 14.891 1 97.69 136 GLN B C 1
ATOM 2477 O O . GLN B 1 136 ? -18.469 13.188 16.062 1 97.69 136 GLN B O 1
ATOM 2482 N N . ALA B 1 137 ? -18.156 11.656 14.555 1 98.06 137 ALA B N 1
ATOM 2483 C CA . ALA B 1 137 ? -17.859 10.625 15.547 1 98.06 137 ALA B CA 1
ATOM 2484 C C . ALA B 1 137 ? -16.609 10.984 16.359 1 98.06 137 ALA B C 1
ATOM 2486 O O . ALA B 1 137 ? -16.625 10.938 17.594 1 98.06 137 ALA B O 1
ATOM 2487 N N . LEU B 1 138 ? -15.562 11.344 15.656 1 97.88 138 LEU B N 1
ATOM 2488 C CA . LEU B 1 138 ? -14.32 11.703 16.344 1 97.88 138 LEU B CA 1
ATOM 2489 C C . LEU B 1 138 ? -14.531 12.914 17.234 1 97.88 138 LEU B C 1
ATOM 2491 O O . LEU B 1 138 ? -13.914 13.023 18.297 1 97.88 138 LEU B O 1
ATOM 2495 N N . GLU B 1 139 ? -15.305 13.836 16.75 1 97.38 139 GLU B N 1
ATOM 2496 C CA . GLU B 1 139 ? -15.648 14.992 17.578 1 97.38 139 GLU B CA 1
ATOM 2497 C C . GLU B 1 139 ? -16.422 14.578 18.812 1 97.38 139 GLU B C 1
ATOM 2499 O O . GLU B 1 139 ? -16.203 15.109 19.906 1 97.38 139 GLU B O 1
ATOM 2504 N N . GLY B 1 140 ? -17.344 13.703 18.594 1 97.31 140 GLY B N 1
ATOM 2505 C CA . GLY B 1 140 ? -18.125 13.195 19.703 1 97.31 140 GLY B CA 1
ATOM 2506 C C . GLY B 1 140 ? -17.281 12.57 20.797 1 97.31 140 GLY B C 1
ATOM 2507 O O . GLY B 1 140 ? -17.578 12.703 21.984 1 97.31 140 GLY B O 1
ATOM 2508 N N . TYR B 1 141 ? -16.188 11.945 20.438 1 96.31 141 TYR B N 1
ATOM 2509 C CA . TYR B 1 141 ? -15.266 11.336 21.391 1 96.31 141 TYR B CA 1
ATOM 2510 C C . TYR B 1 141 ? -14.414 12.398 22.078 1 96.31 141 TYR B C 1
ATOM 2512 O O . TYR B 1 141 ? -13.727 12.117 23.062 1 96.31 141 TYR B O 1
ATOM 2520 N N . GLY B 1 142 ? -14.438 13.625 21.484 1 96.94 142 GLY B N 1
ATOM 2521 C CA . GLY B 1 142 ? -13.617 14.703 22 1 96.94 142 GLY B CA 1
ATOM 2522 C C . GLY B 1 142 ? -12.211 14.703 21.453 1 96.94 142 GLY B C 1
ATOM 2523 O O . GLY B 1 142 ? -11.344 15.438 21.938 1 96.94 142 GLY B O 1
ATOM 2524 N N . ALA B 1 143 ? -11.953 13.938 20.422 1 97.69 143 ALA B N 1
ATOM 2525 C CA . ALA B 1 143 ? -10.609 13.797 19.875 1 97.69 143 ALA B CA 1
ATOM 2526 C C . ALA B 1 143 ? -10.242 14.992 19.016 1 97.69 143 ALA B C 1
ATOM 2528 O O . ALA B 1 143 ? -9.078 15.391 18.953 1 97.69 143 ALA B O 1
ATOM 2529 N N . ILE B 1 144 ? -11.273 15.5 18.359 1 98.06 144 ILE B N 1
ATOM 2530 C CA . ILE B 1 144 ? -11.039 16.625 17.453 1 98.06 144 ILE B CA 1
ATOM 2531 C C . ILE B 1 144 ? -12.18 17.641 17.578 1 98.06 144 ILE B C 1
ATOM 2533 O O . ILE B 1 144 ? -13.195 17.344 18.219 1 98.06 144 ILE B O 1
ATOM 2537 N N . GLN B 1 145 ? -11.922 18.797 17.109 1 97.62 145 GLN B N 1
ATOM 2538 C CA . GLN B 1 145 ? -12.961 19.797 16.859 1 97.62 145 GLN B CA 1
ATOM 2539 C C . GLN B 1 145 ? -12.945 20.25 15.398 1 97.62 145 GLN B C 1
ATOM 2541 O O . GLN B 1 145 ? -11.891 20.578 14.859 1 97.62 145 GLN B O 1
ATOM 2546 N N . ALA B 1 146 ? -14.102 20.125 14.797 1 95.25 146 ALA B N 1
ATOM 2547 C CA . ALA B 1 146 ? -14.203 20.531 13.398 1 95.25 146 ALA B CA 1
ATOM 2548 C C . ALA B 1 146 ? -15.047 21.797 13.258 1 95.25 146 ALA B C 1
ATOM 2550 O O . ALA B 1 146 ? -16.172 21.859 13.758 1 95.25 146 ALA B O 1
ATOM 2551 N N . LYS B 1 147 ? -14.453 22.844 12.617 1 91.31 147 LYS B N 1
ATOM 2552 C CA . LYS B 1 147 ? -15.148 24.109 12.336 1 91.31 147 LYS B CA 1
ATOM 2553 C C . LYS B 1 147 ? -14.688 24.688 11 1 91.31 147 LYS B C 1
ATOM 2555 O O . LYS B 1 147 ? -13.492 24.922 10.805 1 91.31 147 LYS B O 1
ATOM 2560 N N . ARG B 1 148 ? -15.594 25.125 10.07 1 84.5 148 ARG B N 1
ATOM 2561 C CA . ARG B 1 148 ? -15.352 25.906 8.859 1 84.5 148 ARG B CA 1
ATOM 2562 C C . ARG B 1 148 ? -14.125 25.406 8.117 1 84.5 148 ARG B C 1
ATOM 2564 O O . ARG B 1 148 ? -13.227 26.172 7.797 1 84.5 148 ARG B O 1
ATOM 2571 N N . ALA B 1 149 ? -13.859 24.234 7.836 1 86.5 149 ALA B N 1
ATOM 2572 C CA . ALA B 1 149 ? -12.797 23.594 7.055 1 86.5 149 ALA B CA 1
ATOM 2573 C C . ALA B 1 149 ? -11.508 23.484 7.863 1 86.5 149 ALA B C 1
ATOM 2575 O O . ALA B 1 149 ? -10.414 23.547 7.305 1 86.5 149 ALA B O 1
ATOM 2576 N N . LEU B 1 150 ? -11.719 23.547 9.141 1 93.25 150 LEU B N 1
ATOM 2577 C CA . LEU B 1 150 ? -10.602 23.422 10.07 1 93.25 150 LEU B CA 1
ATOM 2578 C C . LEU B 1 150 ? -10.836 22.266 11.039 1 93.25 150 LEU B C 1
ATOM 2580 O O . LEU B 1 150 ? -11.906 22.156 11.641 1 93.25 150 LEU B O 1
ATOM 2584 N N . ILE B 1 151 ? -9.867 21.422 11.102 1 96.06 151 ILE B N 1
ATOM 2585 C CA . ILE B 1 151 ? -9.875 20.359 12.109 1 96.06 151 ILE B CA 1
ATOM 2586 C C . ILE B 1 151 ? -8.789 20.641 13.148 1 96.06 151 ILE B C 1
ATOM 2588 O O . ILE B 1 151 ? -7.613 20.781 12.805 1 96.06 151 ILE B O 1
ATOM 2592 N N . THR B 1 152 ? -9.211 20.781 14.359 1 97.31 152 THR B N 1
ATOM 2593 C CA . THR B 1 152 ? -8.281 20.984 15.461 1 97.31 152 THR B CA 1
ATOM 2594 C C . THR B 1 152 ? -8.117 19.703 16.281 1 97.31 152 THR B C 1
ATOM 2596 O O . THR B 1 152 ? -9.102 19.141 16.766 1 97.31 152 THR B O 1
ATOM 2599 N N . VAL B 1 153 ? -6.914 19.25 16.438 1 97.31 153 VAL B N 1
ATOM 2600 C CA . VAL B 1 153 ? -6.648 18.094 17.297 1 97.31 153 VAL B CA 1
ATOM 2601 C C . VAL B 1 153 ? -6.766 18.5 18.75 1 97.31 153 VAL B C 1
ATOM 2603 O O . VAL B 1 153 ? -6.039 19.375 19.234 1 97.31 153 VAL B O 1
ATOM 2606 N N . ARG B 1 154 ? -7.648 17.844 19.438 1 97.75 154 ARG B N 1
ATOM 2607 C CA . ARG B 1 154 ? -7.898 18.172 20.828 1 97.75 154 ARG B CA 1
ATOM 2608 C C . ARG B 1 154 ? -7.234 17.156 21.766 1 97.75 154 ARG B C 1
ATOM 2610 O O . ARG B 1 154 ? -6.723 17.531 22.828 1 97.75 154 ARG B O 1
ATOM 2617 N N . ASP B 1 155 ? -7.289 15.969 21.453 1 96.94 155 ASP B N 1
ATOM 2618 C CA . ASP B 1 155 ? -6.727 14.883 22.25 1 96.94 155 ASP B CA 1
ATOM 2619 C C . ASP B 1 155 ? -6.012 13.867 21.359 1 96.94 155 ASP B C 1
ATOM 2621 O O . ASP B 1 155 ? -6.633 12.922 20.859 1 96.94 155 ASP B O 1
ATOM 2625 N N . ARG B 1 156 ? -4.742 13.977 21.281 1 96.56 156 ARG B N 1
ATOM 2626 C CA . ARG B 1 156 ? -3.957 13.117 20.406 1 96.56 156 ARG B CA 1
ATOM 2627 C C . ARG B 1 156 ? -3.963 11.672 20.906 1 96.56 156 ARG B C 1
ATOM 2629 O O . ARG B 1 156 ? -3.959 10.734 20.109 1 96.56 156 ARG B O 1
ATOM 2636 N N . GLY B 1 157 ? -3.891 11.539 22.25 1 95.88 157 GLY B N 1
ATOM 2637 C CA . GLY B 1 157 ? -3.965 10.203 22.812 1 95.88 157 GLY B CA 1
ATOM 2638 C C . GLY B 1 157 ? -5.211 9.445 22.391 1 95.88 157 GLY B C 1
ATOM 2639 O O . GLY B 1 157 ? -5.145 8.266 22.047 1 95.88 157 GLY B O 1
ATOM 2640 N N . MET B 1 158 ? -6.281 10.133 22.453 1 96.38 158 MET B N 1
ATOM 2641 C CA . MET B 1 158 ? -7.543 9.523 22.031 1 96.38 158 MET B CA 1
ATOM 2642 C C . MET B 1 158 ? -7.496 9.148 20.547 1 96.38 158 MET B C 1
ATOM 2644 O O . MET B 1 158 ? -8.008 8.094 20.156 1 96.38 158 MET B O 1
ATOM 2648 N N . LEU B 1 159 ? -6.93 9.969 19.703 1 97.31 159 LEU B N 1
ATOM 2649 C CA . LEU B 1 159 ? -6.77 9.648 18.281 1 97.31 159 LEU B CA 1
ATOM 2650 C C . LEU B 1 159 ? -5.93 8.391 18.109 1 97.31 159 LEU B C 1
ATOM 2652 O O . LEU B 1 159 ? -6.242 7.547 17.25 1 97.31 159 LEU B O 1
ATOM 2656 N N . CYS B 1 160 ? -4.914 8.234 18.891 1 96.12 160 CYS B N 1
ATOM 2657 C CA . CYS B 1 160 ? -4.07 7.047 18.844 1 96.12 160 CYS B CA 1
ATOM 2658 C C . CYS B 1 160 ? -4.867 5.797 19.203 1 96.12 160 CYS B C 1
ATOM 2660 O O . CYS B 1 160 ? -4.742 4.762 18.547 1 96.12 160 CYS B O 1
ATOM 2662 N N . ASP B 1 161 ? -5.652 5.941 20.203 1 95.88 161 ASP B N 1
ATOM 2663 C CA . ASP B 1 161 ? -6.484 4.816 20.625 1 95.88 161 ASP B CA 1
ATOM 2664 C C . ASP B 1 161 ? -7.449 4.406 19.516 1 95.88 161 ASP B C 1
ATOM 2666 O O . ASP B 1 161 ? -7.641 3.213 19.266 1 95.88 161 ASP B O 1
ATOM 2670 N N . LEU B 1 162 ? -8.016 5.379 18.875 1 96.5 162 LEU B N 1
ATOM 2671 C CA . LEU B 1 162 ? -8.992 5.125 17.812 1 96.5 162 LEU B CA 1
ATOM 2672 C C . LEU B 1 162 ? -8.32 4.531 16.578 1 96.5 162 LEU B C 1
ATOM 2674 O O . LEU B 1 162 ? -8.867 3.633 15.945 1 96.5 162 LEU B O 1
ATOM 2678 N N . ALA B 1 163 ? -7.16 5.016 16.203 1 96.19 163 ALA B N 1
ATOM 2679 C CA . ALA B 1 163 ? -6.43 4.512 15.039 1 96.19 163 ALA B CA 1
ATOM 2680 C C . ALA B 1 163 ? -5.914 3.096 15.289 1 96.19 163 ALA B C 1
ATOM 2682 O O . ALA B 1 163 ? -5.746 2.314 14.352 1 96.19 163 ALA B O 1
ATOM 2683 N N . GLY B 1 164 ? -5.645 2.869 16.594 1 92.56 164 GLY B N 1
ATOM 2684 C CA . GLY B 1 164 ? -5.09 1.57 16.938 1 92.56 164 GLY B CA 1
ATOM 2685 C C . GLY B 1 164 ? -3.764 1.29 16.25 1 92.56 164 GLY B C 1
ATOM 2686 O O . GLY B 1 164 ? -2.904 2.17 16.156 1 92.56 164 GLY B O 1
ATOM 2687 N N . SER B 1 165 ? -3.6 0.025 15.727 1 90.12 165 SER B N 1
ATOM 2688 C CA . SER B 1 165 ? -2.312 -0.403 15.195 1 90.12 165 SER B CA 1
ATOM 2689 C C . SER B 1 165 ? -2.137 0.055 13.75 1 90.12 165 SER B C 1
ATOM 2691 O O . SER B 1 165 ? -1.09 -0.18 13.1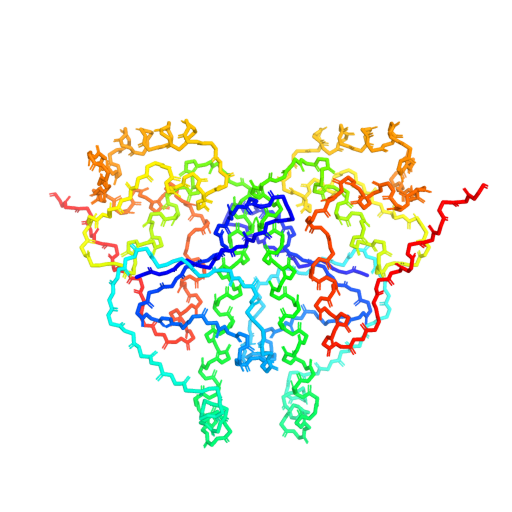41 1 90.12 165 SER B O 1
ATOM 2693 N N . SER B 1 166 ? -3.154 0.682 13.211 1 92.56 166 SER B N 1
ATOM 2694 C CA . SER B 1 166 ? -2.986 1.216 11.859 1 92.56 166 SER B CA 1
ATOM 2695 C C . SER B 1 166 ? -1.974 2.355 11.844 1 92.56 166 SER B C 1
ATOM 2697 O O . SER B 1 166 ? -1.418 2.68 10.789 1 92.56 166 SER B O 1
ATOM 2699 N N . TYR B 1 167 ? -1.822 3.01 12.945 1 95 167 TYR B N 1
ATOM 2700 C CA . TYR B 1 167 ? -0.837 4.07 13.133 1 95 167 TYR B CA 1
ATOM 2701 C C . TYR B 1 167 ? 0.274 3.625 14.07 1 95 167 TYR B C 1
ATOM 2703 O O . TYR B 1 167 ? 0.015 2.951 15.07 1 95 167 TYR B O 1
ATOM 2711 N N . GLY B 1 168 ? 1.503 4.016 13.773 1 92.69 168 GLY B N 1
ATOM 2712 C CA . GLY B 1 168 ? 2.576 3.721 14.711 1 92.69 168 GLY B C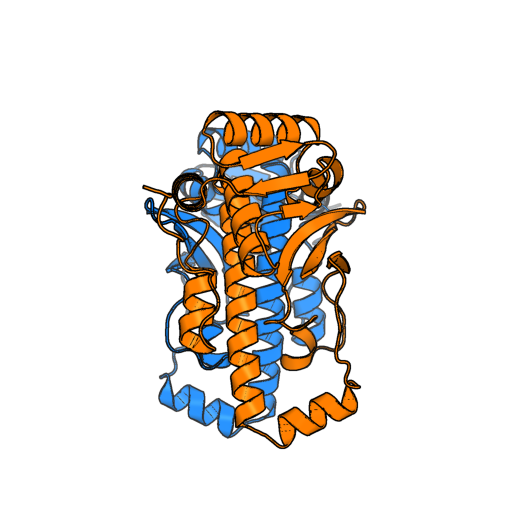A 1
ATOM 2713 C C . GLY B 1 168 ? 3.701 2.91 14.094 1 92.69 168 GLY B C 1
ATOM 2714 O O . GLY B 1 168 ? 4.855 3.344 14.094 1 92.69 168 GLY B O 1
ATOM 2715 N N . PRO B 1 169 ? 3.322 1.817 13.5 1 91.56 169 PRO B N 1
ATOM 2716 C CA . PRO B 1 169 ? 4.387 0.934 13.023 1 91.56 169 PRO B CA 1
ATOM 2717 C C . PRO B 1 169 ? 5.25 1.583 11.945 1 91.56 169 PRO B C 1
ATOM 2719 O O . PRO B 1 169 ? 6.48 1.501 12 1 91.56 169 PRO B O 1
ATOM 2722 N N . ALA B 1 170 ? 4.676 2.201 10.938 1 92.69 170 ALA B N 1
ATOM 2723 C CA . ALA B 1 170 ? 5.461 2.846 9.891 1 92.69 170 ALA B CA 1
ATOM 2724 C C . ALA B 1 170 ? 6.297 3.99 10.453 1 92.69 170 ALA B C 1
ATOM 2726 O O . ALA B 1 170 ? 7.457 4.168 10.07 1 92.69 170 ALA B O 1
ATOM 2727 N N . GLU B 1 171 ? 5.703 4.781 11.375 1 94.31 171 GLU B N 1
ATOM 2728 C CA . GLU B 1 171 ? 6.402 5.895 12.016 1 94.31 171 GLU B CA 1
ATOM 2729 C C . GLU B 1 171 ? 7.562 5.398 12.875 1 94.31 171 GLU B C 1
ATOM 2731 O O . GLU B 1 171 ? 8.633 6.012 12.891 1 94.31 171 GLU B O 1
ATOM 2736 N N . ALA B 1 172 ? 7.34 4.281 13.547 1 92.94 172 ALA B N 1
ATOM 2737 C CA . ALA B 1 172 ? 8.406 3.689 14.352 1 92.94 172 ALA B CA 1
ATOM 2738 C C . ALA B 1 172 ? 9.57 3.238 13.477 1 92.94 172 ALA B C 1
ATOM 2740 O O . ALA B 1 172 ? 10.727 3.322 13.891 1 92.94 172 ALA B O 1
ATOM 2741 N N . THR B 1 173 ? 9.25 2.74 12.305 1 92.81 173 THR B N 1
ATOM 2742 C CA . THR B 1 173 ? 10.289 2.348 11.359 1 92.81 173 THR B CA 1
ATOM 2743 C C . THR B 1 173 ? 11.125 3.553 10.938 1 92.81 173 THR B C 1
ATOM 2745 O O . THR B 1 173 ? 12.352 3.475 10.891 1 92.81 173 THR B O 1
ATOM 2748 N N . TYR B 1 174 ? 10.5 4.656 10.648 1 94.88 174 TYR B N 1
ATOM 2749 C CA . TYR B 1 174 ? 11.211 5.883 10.312 1 94.88 174 TYR B CA 1
ATOM 2750 C C . TYR B 1 174 ? 12.133 6.309 11.445 1 94.88 174 TYR B C 1
ATOM 2752 O O . TYR B 1 174 ? 13.305 6.617 11.219 1 94.88 174 TYR B O 1
ATOM 2760 N N . GLU B 1 175 ? 11.586 6.273 12.648 1 95.69 175 GLU B N 1
ATOM 2761 C CA . GLU B 1 175 ? 12.359 6.715 13.805 1 95.69 175 GLU B CA 1
ATOM 2762 C C . GLU B 1 175 ? 13.578 5.824 14.031 1 95.69 175 GLU B C 1
ATOM 2764 O O . GLU B 1 175 ? 14.641 6.309 14.414 1 95.69 175 GLU B O 1
ATOM 2769 N N . ARG B 1 176 ? 13.414 4.598 13.805 1 94.06 176 ARG B N 1
ATOM 2770 C CA . ARG B 1 176 ? 14.5 3.639 14 1 94.06 176 ARG B CA 1
ATOM 2771 C C . ARG B 1 176 ? 15.586 3.814 12.938 1 94.06 176 ARG B C 1
ATOM 2773 O O . ARG B 1 176 ? 16.781 3.76 13.25 1 94.06 176 ARG B O 1
ATOM 2780 N N . LEU B 1 177 ? 15.219 4.098 11.695 1 94.38 177 LEU B N 1
ATOM 2781 C CA . LEU B 1 177 ? 16.156 4.043 10.578 1 94.38 177 LEU B CA 1
ATOM 2782 C C . LEU B 1 177 ? 16.75 5.418 10.297 1 94.38 177 LEU B C 1
ATOM 2784 O O . LEU B 1 177 ? 17.859 5.527 9.773 1 94.38 177 LEU B O 1
ATOM 2788 N N . ILE B 1 178 ? 16.016 6.48 10.656 1 95 178 ILE B N 1
ATOM 2789 C CA . ILE B 1 178 ? 16.422 7.805 10.195 1 95 178 ILE B CA 1
ATOM 2790 C C . ILE B 1 178 ? 16.578 8.742 11.391 1 95 178 ILE B C 1
ATOM 2792 O O . ILE B 1 178 ? 17.656 9.312 11.609 1 95 178 ILE B O 1
ATOM 2796 N N . GLY B 1 179 ? 15.5 8.883 12.211 1 93.69 179 GLY B N 1
ATOM 2797 C CA . GLY B 1 179 ? 15.594 9.758 13.375 1 93.69 179 GLY B CA 1
ATOM 2798 C C . GLY B 1 179 ? 14.242 10.109 13.961 1 93.69 179 GLY B C 1
ATOM 2799 O O . GLY B 1 179 ? 13.211 9.594 13.516 1 93.69 179 GLY B O 1
ATOM 2800 N N . PRO B 1 180 ? 14.305 10.977 14.992 1 92.19 180 PRO B N 1
ATOM 2801 C CA . PRO B 1 180 ? 13.047 11.344 15.641 1 92.19 180 PRO B CA 1
ATOM 2802 C C . PRO B 1 180 ? 12.039 11.961 14.672 1 92.19 180 PRO B C 1
ATOM 2804 O O . PRO B 1 180 ? 12.422 12.719 13.781 1 92.19 180 PRO B O 1
ATOM 2807 N N . PHE B 1 181 ? 10.805 11.617 14.82 1 91.19 181 PHE B N 1
ATOM 2808 C CA . PHE B 1 181 ? 9.805 12.031 13.836 1 91.19 181 PHE B CA 1
ATOM 2809 C C . PHE B 1 181 ? 8.5 12.406 14.516 1 91.19 181 PHE B C 1
ATOM 2811 O O . PHE B 1 181 ? 8.094 13.57 14.5 1 91.19 181 PHE B O 1
ATOM 2818 N N . ARG B 1 182 ? 7.805 11.461 15.328 1 84.5 182 ARG B N 1
ATOM 2819 C CA . ARG B 1 182 ? 6.465 11.672 15.867 1 84.5 182 ARG B CA 1
ATOM 2820 C C . ARG B 1 182 ? 6.477 12.727 16.969 1 84.5 182 ARG B C 1
ATOM 2822 O O . ARG B 1 182 ? 7.449 12.844 17.719 1 84.5 182 ARG B O 1
ATOM 2829 N N . LYS B 1 183 ? 5.465 13.453 16.875 1 79.38 183 LYS B N 1
ATOM 2830 C CA . LYS B 1 183 ? 5.23 14.383 17.984 1 79.38 183 LYS B CA 1
ATOM 2831 C C . LYS B 1 183 ? 4.973 13.625 19.281 1 79.38 183 LYS B C 1
ATOM 2833 O O . LYS B 1 183 ? 4.418 12.523 19.266 1 79.38 183 LYS B O 1
ATOM 2838 N N . SER B 1 184 ? 5.688 13.977 20.375 1 64.69 184 SER B N 1
ATOM 2839 C CA . SER B 1 184 ? 5.492 13.367 21.672 1 64.69 184 SER B CA 1
ATOM 2840 C C . SER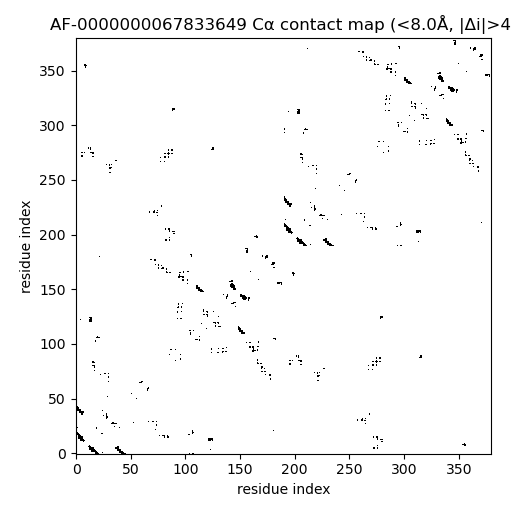 B 1 184 ? 4.02 13.398 22.094 1 64.69 184 SER B C 1
ATOM 2842 O O . SER B 1 184 ? 3.293 14.328 21.734 1 64.69 184 SER B O 1
ATOM 2844 N N . PRO B 1 185 ? 3.455 12.188 22.391 1 56.62 185 PRO B N 1
ATOM 2845 C CA . PRO B 1 185 ? 2.086 12.258 22.906 1 56.62 185 PRO B CA 1
ATOM 2846 C C . PRO B 1 185 ? 1.895 13.383 23.922 1 56.62 185 PRO B C 1
ATOM 2848 O O . PRO B 1 185 ? 2.686 13.516 24.859 1 56.62 185 PRO B O 1
ATOM 2851 N N . THR B 1 186 ? 1.724 14.539 23.531 1 49.59 186 THR B N 1
ATOM 2852 C CA . THR B 1 186 ? 1.432 15.531 24.562 1 49.59 186 THR B CA 1
ATOM 2853 C C . THR B 1 186 ? 0.47 14.961 25.609 1 49.59 186 THR B C 1
ATOM 2855 O O . THR B 1 186 ? -0.589 14.438 25.25 1 49.59 186 THR B O 1
ATOM 2858 N N . PRO B 1 187 ? 0.888 14.781 26.844 1 45.72 187 PRO B N 1
ATOM 2859 C CA . PRO B 1 187 ? -0.011 14.32 27.906 1 45.72 187 PRO B CA 1
ATOM 2860 C C . PRO B 1 187 ? -1.329 15.094 27.922 1 45.72 187 PRO B C 1
ATOM 2862 O O . PRO B 1 187 ? -1.381 16.25 27.5 1 45.72 187 PRO B O 1
ATOM 2865 N N . SER B 1 188 ? -2.514 14.383 27.766 1 43.03 188 SER B N 1
ATOM 2866 C CA . SER B 1 188 ? -3.781 15.031 28.078 1 43.03 188 SER B CA 1
ATOM 2867 C C . SER B 1 188 ? -3.592 16.125 29.125 1 43.03 188 SER B C 1
ATOM 2869 O O . SER B 1 188 ? -2.852 15.953 30.094 1 43.03 188 SER B O 1
ATOM 2871 N N . PRO B 1 189 ? -3.836 17.359 28.641 1 39.62 189 PRO B N 1
ATOM 2872 C CA . PRO B 1 189 ? -3.816 18.281 29.766 1 39.62 189 PRO B CA 1
ATOM 2873 C C . PRO B 1 189 ? -4.496 17.703 31.016 1 39.62 189 PRO B C 1
ATOM 2875 O O . PRO B 1 189 ? -5.453 16.938 30.891 1 39.62 189 PRO B O 1
ATOM 2878 N N . GLU B 1 190 ? -3.662 17.594 32.219 1 34.88 190 GLU B N 1
ATOM 2879 C CA . GLU B 1 190 ? -4.355 17.375 33.5 1 34.88 190 GLU B CA 1
ATOM 2880 C C . GLU B 1 190 ? -5.547 18.312 33.656 1 34.88 190 GLU B C 1
ATOM 2882 O O . GLU B 1 190 ? -5.461 19.484 33.281 1 34.88 190 GLU B O 1
#

Radius of gyration: 21.13 Å; Cα contacts (8 Å, |Δi|>4): 612; chains: 2; bounding box: 52×54×64 Å

Solvent-accessible surface area (backbone atoms only — not comparable to full-atom values): 20587 Å² total; per-residue (Å²): 55,34,32,37,25,43,68,43,78,88,66,50,54,26,47,40,44,69,42,30,88,91,52,77,95,66,58,37,58,80,36,73,39,95,57,84,85,50,49,77,45,79,74,39,87,75,93,78,86,85,73,57,69,68,60,46,51,50,49,40,72,73,28,64,68,58,37,48,51,50,30,38,48,42,50,30,51,46,39,36,19,41,39,39,19,45,33,39,34,68,50,53,69,51,28,46,47,30,30,49,51,52,57,49,47,49,49,44,77,72,50,66,41,86,47,45,53,65,56,48,13,36,49,61,34,50,54,45,70,56,40,49,52,32,50,51,49,40,33,71,74,50,26,33,44,80,55,98,47,29,35,31,61,65,28,67,61,54,30,48,62,56,17,40,57,60,40,54,63,37,58,50,48,35,34,72,70,75,37,90,63,74,66,72,76,65,72,70,83,129,56,34,32,38,24,44,68,44,77,86,66,51,53,26,46,40,44,70,41,31,90,89,50,75,94,64,59,39,61,80,35,74,38,93,58,85,86,51,48,76,43,80,73,41,86,74,92,79,88,85,76,55,69,69,59,48,53,49,49,39,72,72,27,64,68,57,37,49,50,51,30,37,49,43,52,30,52,45,40,38,19,40,39,39,17,45,34,40,34,67,49,54,68,50,28,46,47,30,30,49,52,52,57,50,46,49,50,44,77,73,52,65,41,84,46,44,54,66,55,49,12,36,47,60,34,49,53,46,70,57,40,49,52,32,51,50,50,40,33,73,74,49,25,32,44,79,55,97,47,30,37,32,60,66,27,66,59,54,30,46,63,57,17,40,56,63,40,55,62,38,61,50,48,34,34,73,71,76,37,91,65,72,64,73,78,63,72,72,81,129